Protein AF-A0A952DWW6-F1 (afdb_monomer_lite)

Foldseek 3Di:
DPPVVVVVVVVVVVVVVVVVLPPPLVPDPPLVVSLVSQLVSPLCVLVDPQQFADADADDPLVVQVVPPPDDDDDDDPDAPLCRSVVVLVVSLCVRLVLRLVSLLLLLLLVLLVVVLPDDDDPVVCPVSVVVSVVVNVVSVVVNVVSVTGNSPDDPVVSLSNSLSVNSSSLSSSLSVLVSSLVQLVDLCSLRVPDPVNVPDPPDPPPPDDPVNSVVSSVVSNVVSVVVNVVSVVVSVVSSVVSVVSSVCVSVVVVVVVVVVVVVVVVVVVCVVVVVVVVVVVVVVVVVVD

Secondary structure (DSSP, 8-state):
--HHHHHHHHHHHHHHHHHHHHTTTTT--SHHHHHHHHHHHHTGGG--TT-SSPPPPP--HHHHHTT-SS---SSS-S-GGGHHHHHHHHHHHHHHHHHHHHHHHHHHHHHHHHHHTS---TTTHHHHHHHHHHHHHHHHHHHHHTT---TTS-HHHHHHHHHHHHHHHHHHHHHHHHHHHHHTTSHHHHHT--HHHHS-TTS------HHHHHHHHHHHHHHHHHHHHHHHHHHHHHHHHHHHHHHHHHHHHHHHHHHHHHHHHHHHHHHHHHHHHHHHHHHHHHTT-

Radius of gyration: 30.27 Å; chains: 1; bounding box: 72×37×106 Å

Sequence (289 aa):
MRKNKLVIIFIISQIFFLKSFAKDCETIEDEFEKYKCRVEKTCEVYNDNKKVFNTESYKPIESYKENETNKITSFLSSGNGVFGIKKTVDIYKSNMNNIYKCSILGAQKNSLLKLKKLPTNKNVKTSFSQKLEENLQKINKKLSENKCLNIDKETIYNKLSILNQTTYLTCDYSFYMEYLKNYYKNPANALGIDEKDLNNTTKETKEYSMLEASRIITSIKSDIDTEVSNAYKIFPIAYHAYSEYENNFPIHFLMMLLREDFYVFREKLHKVLNPINQVVYKISNAMKK

Structure (mmCIF, N/CA/C/O backbone):
data_AF-A0A952DWW6-F1
#
_entry.id   AF-A0A952DWW6-F1
#
loop_
_atom_site.group_PDB
_atom_site.id
_atom_site.type_symbol
_atom_site.label_atom_id
_atom_site.label_alt_id
_atom_site.label_comp_id
_atom_site.label_asym_id
_atom_site.label_entity_id
_atom_site.label_seq_id
_atom_site.pdbx_PDB_ins_code
_atom_site.Cartn_x
_atom_site.Cartn_y
_atom_site.Cartn_z
_atom_site.occupancy
_atom_site.B_iso_or_equiv
_atom_site.auth_seq_id
_atom_site.auth_comp_id
_atom_site.auth_asym_id
_atom_site.auth_atom_id
_atom_site.pdbx_PDB_model_num
ATOM 1 N N . MET A 1 1 ? -32.182 -21.684 -31.141 1.00 53.12 1 MET A N 1
ATOM 2 C CA . MET A 1 1 ? -31.164 -20.919 -31.910 1.00 53.12 1 MET A CA 1
ATOM 3 C C . MET A 1 1 ? -30.965 -19.442 -31.507 1.00 53.12 1 MET A C 1
ATOM 5 O O . MET A 1 1 ? -30.109 -18.800 -32.100 1.00 53.12 1 MET A O 1
ATOM 9 N N . ARG A 1 2 ? -31.662 -18.869 -30.503 1.00 52.16 2 ARG A N 1
ATOM 10 C CA . ARG A 1 2 ? -31.480 -17.444 -30.114 1.00 52.16 2 ARG A CA 1
ATOM 11 C C . ARG A 1 2 ? -30.371 -17.164 -29.079 1.00 52.16 2 ARG A C 1
ATOM 13 O O . ARG A 1 2 ? -29.833 -16.065 -29.084 1.00 52.16 2 ARG A O 1
ATOM 20 N N . LYS A 1 3 ? -29.974 -18.140 -28.247 1.00 51.72 3 LYS A N 1
ATOM 21 C CA . LYS A 1 3 ? -28.937 -17.944 -27.206 1.00 51.72 3 LYS A CA 1
ATOM 22 C C . LYS A 1 3 ? -27.508 -17.806 -27.765 1.00 51.72 3 LYS A C 1
ATOM 24 O O . LYS A 1 3 ? -26.764 -16.961 -27.285 1.00 51.72 3 LYS A O 1
ATOM 29 N N . ASN A 1 4 ? -27.156 -18.522 -28.839 1.00 53.78 4 ASN A N 1
ATOM 30 C CA . ASN A 1 4 ? -25.801 -18.446 -29.416 1.00 53.78 4 ASN A CA 1
ATOM 31 C C . ASN A 1 4 ? -25.498 -17.112 -30.120 1.00 53.78 4 ASN A C 1
ATOM 33 O O . ASN A 1 4 ? -24.350 -16.688 -30.136 1.00 53.78 4 ASN A O 1
ATOM 37 N N . LYS A 1 5 ? -26.508 -16.408 -30.656 1.00 55.94 5 LYS A N 1
ATOM 38 C CA . LYS A 1 5 ? -26.294 -15.103 -31.311 1.00 55.94 5 LYS A CA 1
ATOM 39 C C . LYS A 1 5 ? -25.967 -13.985 -30.313 1.00 55.94 5 LYS A C 1
ATOM 41 O O . LYS A 1 5 ? -25.154 -13.126 -30.624 1.00 55.94 5 LYS A O 1
ATOM 46 N N . LEU A 1 6 ? -26.542 -14.026 -29.109 1.00 57.12 6 LEU A N 1
ATOM 47 C CA . LEU A 1 6 ? -26.274 -13.045 -28.047 1.00 57.12 6 LEU A CA 1
ATOM 48 C C . LEU A 1 6 ? -24.861 -13.182 -27.469 1.00 57.12 6 LEU A C 1
ATOM 50 O O . LEU A 1 6 ? -24.198 -12.175 -27.248 1.00 57.12 6 LEU A O 1
ATOM 54 N N . VAL A 1 7 ? -24.372 -14.413 -27.300 1.00 65.06 7 VAL A N 1
ATOM 55 C CA . VAL A 1 7 ? -22.998 -14.673 -26.835 1.00 65.06 7 VAL A CA 1
ATOM 56 C C . VAL A 1 7 ? -21.972 -14.187 -27.861 1.00 65.06 7 VAL A C 1
ATOM 58 O O . VAL A 1 7 ? -21.002 -13.533 -27.495 1.00 65.06 7 VAL A O 1
ATOM 61 N N . ILE A 1 8 ? -22.217 -14.423 -29.153 1.00 69.06 8 ILE A N 1
ATOM 62 C CA . ILE A 1 8 ? -21.328 -13.963 -30.228 1.00 69.06 8 ILE A CA 1
ATOM 63 C C . ILE A 1 8 ? -21.302 -12.429 -30.308 1.00 69.06 8 ILE A C 1
ATOM 65 O O . ILE A 1 8 ? -20.227 -11.854 -30.428 1.00 69.06 8 ILE A O 1
ATOM 69 N N . ILE A 1 9 ? -22.446 -11.751 -30.166 1.00 69.38 9 ILE A N 1
ATOM 70 C CA . ILE A 1 9 ? -22.499 -10.278 -30.136 1.00 69.38 9 ILE A CA 1
ATOM 71 C C . ILE A 1 9 ? -21.768 -9.722 -28.907 1.00 69.38 9 ILE A C 1
ATOM 73 O O . ILE A 1 9 ? -21.040 -8.742 -29.030 1.00 69.38 9 ILE A O 1
ATOM 77 N N . PHE A 1 10 ? -21.896 -10.362 -27.742 1.00 65.81 10 PHE A N 1
ATOM 78 C CA . PHE A 1 10 ? -21.197 -9.937 -26.528 1.00 65.81 10 PHE A CA 1
ATOM 79 C C . PHE A 1 10 ? -19.675 -10.113 -26.648 1.00 65.81 10 PHE A C 1
ATOM 81 O O . PHE A 1 10 ? -18.922 -9.216 -26.281 1.00 65.81 10 PHE A O 1
ATOM 88 N N . ILE A 1 11 ? -19.215 -11.220 -27.242 1.00 67.12 11 ILE A N 1
ATOM 89 C CA . ILE A 1 11 ? -17.790 -11.477 -27.505 1.00 67.12 11 ILE A CA 1
ATOM 90 C C . ILE A 1 11 ? -17.243 -10.506 -28.562 1.00 67.12 11 ILE A C 1
ATOM 92 O O . ILE A 1 11 ? -16.175 -9.933 -28.367 1.00 67.12 11 ILE A O 1
ATOM 96 N N . ILE A 1 12 ? -17.979 -10.255 -29.650 1.00 62.44 12 ILE A N 1
ATOM 97 C CA . ILE A 1 12 ? -17.575 -9.285 -30.680 1.00 62.44 12 ILE A CA 1
ATOM 98 C C . ILE A 1 12 ? -17.526 -7.869 -30.096 1.00 62.44 12 ILE A C 1
ATOM 100 O O . ILE A 1 12 ? -16.572 -7.148 -30.366 1.00 62.44 12 ILE A O 1
ATOM 104 N N . SER A 1 13 ? -18.490 -7.495 -29.247 1.00 52.06 13 SER A N 1
ATOM 105 C CA . SER A 1 13 ? -18.490 -6.220 -28.522 1.00 52.06 13 SER A CA 1
ATOM 106 C C . SER A 1 13 ? -17.264 -6.100 -27.616 1.00 52.06 13 SER A C 1
ATOM 108 O O . SER A 1 13 ? -16.566 -5.094 -27.673 1.00 52.06 13 SER A O 1
ATOM 110 N N . GLN A 1 14 ? -16.942 -7.129 -26.827 1.00 54.12 14 GLN A N 1
ATOM 111 C CA . GLN A 1 14 ? -15.751 -7.133 -25.966 1.00 54.12 14 GLN A CA 1
ATOM 112 C C . GLN A 1 14 ? -14.455 -6.985 -26.782 1.00 54.12 14 GLN A C 1
ATOM 114 O O . GLN A 1 14 ? -13.589 -6.192 -26.422 1.00 54.12 14 GLN A O 1
ATOM 119 N N . ILE A 1 15 ? -14.346 -7.671 -27.925 1.00 54.03 15 ILE A N 1
ATOM 120 C CA . ILE A 1 15 ? -13.181 -7.583 -28.822 1.00 54.03 15 ILE A CA 1
ATOM 121 C C . ILE A 1 15 ? -13.084 -6.201 -29.495 1.00 54.03 15 ILE A C 1
ATOM 123 O O . ILE A 1 15 ? -11.978 -5.683 -29.664 1.00 54.03 15 ILE A O 1
ATOM 127 N N . PHE A 1 16 ? -14.211 -5.585 -29.869 1.00 47.25 16 PHE A N 1
ATOM 128 C CA . PHE A 1 16 ? -14.230 -4.248 -30.475 1.00 47.25 16 PHE A CA 1
ATOM 129 C C . PHE A 1 16 ? -13.853 -3.153 -29.474 1.00 47.25 16 PHE A C 1
ATOM 131 O O . PHE A 1 16 ? -13.050 -2.282 -29.806 1.00 47.25 16 PHE A O 1
ATOM 138 N N . PHE A 1 17 ? -14.363 -3.230 -28.241 1.00 49.38 17 PHE A N 1
ATOM 139 C CA . PHE A 1 17 ? -13.973 -2.302 -27.183 1.00 49.38 17 PHE A CA 1
ATOM 140 C C . PHE A 1 17 ? -12.481 -2.445 -26.853 1.00 49.38 17 PHE A C 1
ATOM 142 O O . PHE A 1 17 ? -11.772 -1.444 -26.870 1.00 49.38 17 PHE A O 1
ATOM 149 N N . LEU A 1 18 ? -11.958 -3.668 -26.694 1.00 47.25 18 LEU A N 1
ATOM 150 C CA . LEU A 1 18 ? -10.529 -3.900 -26.430 1.00 47.25 18 LEU A CA 1
ATOM 151 C C . LEU A 1 18 ? -9.605 -3.369 -27.545 1.00 47.25 18 LEU A C 1
ATOM 153 O O . LEU A 1 18 ? -8.544 -2.821 -27.251 1.00 47.25 18 LEU A O 1
ATOM 157 N N . LYS A 1 19 ? -9.998 -3.478 -28.824 1.00 42.78 19 LYS A N 1
ATOM 158 C CA . LYS A 1 19 ? -9.200 -2.952 -29.950 1.00 42.78 19 LYS A CA 1
ATOM 159 C C . LYS A 1 19 ? -9.232 -1.427 -30.078 1.00 42.78 19 LYS A C 1
ATOM 161 O O . LYS A 1 19 ? -8.265 -0.863 -30.584 1.00 42.78 19 LYS A O 1
ATOM 166 N N . SER A 1 20 ? -10.304 -0.763 -29.643 1.00 49.47 20 SER A N 1
ATOM 167 C CA . SER A 1 20 ? -10.421 0.699 -29.747 1.00 49.47 20 SER A CA 1
ATOM 168 C C . SER A 1 20 ? -9.592 1.444 -28.697 1.00 49.47 20 SER A C 1
ATOM 170 O O . SER A 1 20 ? -9.158 2.559 -28.968 1.00 49.47 20 SER A O 1
ATOM 172 N N . PHE A 1 21 ? -9.327 0.844 -27.532 1.00 51.03 21 PHE A N 1
ATOM 173 C CA . PHE A 1 21 ? -8.474 1.463 -26.506 1.00 51.03 21 PHE A CA 1
ATOM 174 C C . PHE A 1 21 ? -6.978 1.392 -26.848 1.00 51.03 21 PHE A C 1
ATOM 176 O O . PHE A 1 21 ? -6.226 2.297 -26.498 1.00 51.03 21 PHE A O 1
ATOM 183 N N . ALA A 1 22 ? -6.543 0.355 -27.573 1.00 47.16 22 ALA A N 1
ATOM 184 C CA . ALA A 1 22 ? -5.125 0.100 -27.835 1.00 47.16 22 ALA A CA 1
ATOM 185 C C . ALA A 1 22 ? -4.525 0.911 -29.001 1.00 47.16 22 ALA A C 1
ATOM 187 O O . ALA A 1 22 ? -3.307 1.009 -29.105 1.00 47.16 22 ALA A O 1
ATOM 188 N N . LYS A 1 23 ? -5.338 1.470 -29.909 1.00 51.47 23 LYS A N 1
ATOM 189 C CA . LYS A 1 23 ? -4.825 1.981 -31.196 1.00 51.47 23 LYS A CA 1
ATOM 190 C C . LYS A 1 23 ? -4.270 3.414 -31.166 1.00 51.47 23 LYS A C 1
ATOM 192 O O . LYS A 1 23 ? -3.591 3.790 -32.111 1.00 51.47 23 LYS A O 1
ATOM 197 N N . ASP A 1 24 ? -4.506 4.175 -30.099 1.00 72.44 24 ASP A N 1
ATOM 198 C CA . ASP A 1 24 ? -4.174 5.612 -30.056 1.00 72.44 24 ASP A CA 1
ATOM 199 C C . ASP A 1 24 ? -2.876 5.965 -29.311 1.00 72.44 24 ASP A C 1
ATOM 201 O O . ASP A 1 24 ? -2.288 7.000 -29.595 1.00 72.44 24 ASP A O 1
ATOM 205 N N . CYS A 1 25 ? -2.421 5.157 -28.347 1.00 86.06 25 CYS A N 1
ATOM 206 C CA . CYS A 1 25 ? -1.188 5.477 -27.606 1.00 86.06 25 CYS A CA 1
ATOM 207 C C . CYS A 1 25 ? 0.069 4.903 -28.277 1.00 86.06 25 CYS A C 1
ATOM 209 O O . CYS A 1 25 ? 1.173 5.375 -28.035 1.00 86.06 25 CYS A O 1
ATOM 211 N N . GLU A 1 26 ? -0.074 3.879 -29.125 1.00 87.00 26 GLU A N 1
ATOM 212 C CA . GLU A 1 26 ? 1.070 3.181 -29.729 1.00 87.00 26 GLU A CA 1
ATOM 213 C C . GLU A 1 26 ? 1.778 3.981 -30.827 1.00 87.00 26 GLU A C 1
ATOM 215 O O . GLU A 1 26 ? 2.912 3.654 -31.164 1.00 87.00 26 GLU A O 1
ATOM 220 N N . THR A 1 27 ? 1.138 5.026 -31.358 1.00 86.38 27 THR A N 1
ATOM 221 C CA . THR A 1 27 ? 1.718 5.942 -32.351 1.00 86.38 27 THR A CA 1
ATOM 222 C C . THR A 1 27 ? 2.585 7.039 -31.731 1.00 86.38 27 THR A C 1
ATOM 224 O O . THR A 1 27 ? 3.177 7.818 -32.470 1.00 86.38 27 THR A O 1
ATOM 227 N N . ILE A 1 28 ? 2.636 7.140 -30.399 1.00 89.81 28 ILE A N 1
ATOM 228 C CA . ILE A 1 28 ? 3.462 8.122 -29.690 1.00 89.81 28 ILE A CA 1
ATOM 229 C C . ILE A 1 28 ? 4.910 7.617 -29.660 1.00 89.81 28 ILE A C 1
ATOM 231 O O . ILE A 1 28 ? 5.165 6.513 -29.179 1.00 89.81 28 ILE A O 1
ATOM 235 N N . GLU A 1 29 ? 5.840 8.427 -30.175 1.00 86.94 29 GLU A N 1
ATOM 236 C CA . GLU A 1 29 ? 7.273 8.095 -30.227 1.00 86.94 29 GLU A CA 1
ATOM 237 C C . GLU A 1 29 ? 7.972 8.260 -28.872 1.00 86.94 29 GLU A C 1
ATOM 239 O O . GLU A 1 29 ? 8.825 7.447 -28.519 1.00 86.94 29 GLU A O 1
ATOM 244 N N . ASP A 1 30 ? 7.606 9.286 -28.096 1.00 91.06 30 ASP A N 1
ATOM 245 C CA . ASP A 1 30 ? 8.160 9.486 -26.758 1.00 91.06 30 ASP A CA 1
ATOM 246 C C . ASP A 1 30 ? 7.590 8.447 -25.780 1.00 91.06 30 ASP A C 1
ATOM 248 O O . ASP A 1 30 ? 6.391 8.413 -25.493 1.00 91.06 30 ASP A O 1
ATOM 252 N N . GLU A 1 31 ? 8.459 7.579 -25.260 1.00 89.50 31 GLU A N 1
ATOM 253 C CA . GLU A 1 31 ? 8.060 6.461 -24.398 1.00 89.50 31 GLU A CA 1
ATOM 254 C C . GLU A 1 31 ? 7.429 6.924 -23.070 1.00 89.50 31 GLU A C 1
ATOM 256 O O . GLU A 1 31 ? 6.595 6.211 -22.505 1.00 89.50 31 GLU A O 1
ATOM 261 N N . PHE A 1 32 ? 7.775 8.116 -22.569 1.00 92.38 32 PHE A N 1
ATOM 262 C CA . PHE A 1 32 ? 7.180 8.646 -21.343 1.00 92.38 32 PHE A CA 1
ATOM 263 C C . PHE A 1 32 ? 5.781 9.226 -21.601 1.00 92.38 32 PHE A C 1
ATOM 265 O O . PHE A 1 32 ? 4.842 8.929 -20.861 1.00 92.38 32 PHE A O 1
ATOM 272 N N . GLU A 1 33 ? 5.582 9.980 -22.680 1.00 93.69 33 GLU A N 1
ATOM 273 C CA . GLU A 1 33 ? 4.254 10.435 -23.108 1.00 93.69 33 GLU A CA 1
ATOM 274 C C . GLU A 1 33 ? 3.348 9.255 -23.488 1.00 93.69 33 GLU A C 1
ATOM 276 O O . GLU A 1 33 ? 2.155 9.244 -23.172 1.00 93.69 33 GLU A O 1
ATOM 281 N N . LYS A 1 34 ? 3.918 8.194 -24.064 1.00 93.50 34 LYS A N 1
ATOM 282 C CA . LYS A 1 34 ? 3.217 6.932 -24.307 1.00 93.50 34 LYS A CA 1
ATOM 283 C C . LYS A 1 34 ? 2.731 6.283 -23.010 1.00 93.50 34 LYS A C 1
ATOM 285 O O . LYS A 1 34 ? 1.579 5.846 -22.944 1.00 93.50 34 LYS A O 1
ATOM 290 N N . TYR A 1 35 ? 3.567 6.252 -21.970 1.00 94.44 35 TYR A N 1
ATOM 291 C CA . TYR A 1 35 ? 3.163 5.820 -20.629 1.00 94.44 35 TYR A CA 1
ATOM 292 C C . TYR A 1 35 ? 1.990 6.659 -20.101 1.00 94.44 35 TYR A C 1
ATOM 294 O O . TYR A 1 35 ? 0.968 6.086 -19.716 1.00 94.44 35 TYR A O 1
ATOM 302 N N . LYS A 1 36 ? 2.083 7.994 -20.148 1.00 94.62 36 LYS A N 1
ATOM 303 C CA . LYS A 1 36 ? 1.007 8.881 -19.674 1.00 94.62 36 LYS A CA 1
ATOM 304 C C . LYS A 1 36 ? -0.309 8.623 -20.400 1.00 94.62 36 LYS A C 1
ATOM 306 O O . LYS A 1 36 ? -1.335 8.471 -19.743 1.00 94.62 36 LYS A O 1
ATOM 311 N N . CYS A 1 37 ? -0.270 8.495 -21.728 1.00 94.06 37 CYS A N 1
ATOM 312 C CA . CYS A 1 37 ? -1.447 8.172 -22.536 1.00 94.06 37 CYS A CA 1
ATOM 313 C C . CYS A 1 37 ? -2.093 6.851 -22.093 1.00 94.06 37 CYS A C 1
ATOM 315 O O . CYS A 1 37 ? -3.314 6.762 -21.946 1.00 94.06 37 CYS A O 1
ATOM 317 N N . ARG A 1 38 ? -1.286 5.813 -21.834 1.00 93.38 38 ARG A N 1
ATOM 318 C CA . ARG A 1 38 ? -1.791 4.514 -21.364 1.00 93.38 38 ARG A CA 1
ATOM 319 C C . ARG A 1 38 ? -2.444 4.616 -19.986 1.00 93.38 38 ARG A C 1
ATOM 321 O O . ARG A 1 38 ? -3.508 4.024 -19.795 1.00 93.38 38 ARG A O 1
ATOM 328 N N . VAL A 1 39 ? -1.857 5.379 -19.062 1.00 93.56 39 VAL A N 1
ATOM 329 C CA . VAL A 1 39 ? -2.437 5.631 -17.732 1.00 93.56 39 VAL A CA 1
ATOM 330 C C . VAL A 1 39 ? -3.762 6.377 -17.846 1.00 93.56 39 VAL A C 1
ATOM 332 O O . VAL A 1 39 ? -4.760 5.924 -17.287 1.00 93.56 39 VAL A O 1
ATOM 335 N N . GLU A 1 40 ? -3.809 7.454 -18.627 1.00 92.25 40 GLU A N 1
ATOM 336 C CA . GLU A 1 40 ? -5.021 8.251 -18.836 1.00 92.25 40 GLU A CA 1
ATOM 337 C C . GLU A 1 40 ? -6.157 7.414 -19.441 1.00 92.25 40 GLU A C 1
ATOM 339 O O . GLU A 1 40 ? -7.299 7.485 -18.995 1.00 92.25 40 GLU A O 1
ATOM 344 N N . LYS A 1 41 ? -5.862 6.555 -20.422 1.00 90.56 41 LYS A N 1
ATOM 345 C CA . LYS A 1 41 ? -6.903 5.746 -21.074 1.00 90.56 41 LYS A CA 1
ATOM 346 C C . LYS A 1 41 ? -7.324 4.511 -20.286 1.00 90.56 41 LYS A C 1
ATOM 348 O O . LYS A 1 41 ? -8.456 4.059 -20.447 1.00 90.56 41 LYS A O 1
ATOM 353 N N . THR A 1 42 ? -6.432 3.946 -19.473 1.00 90.81 42 THR A N 1
ATOM 354 C CA . THR A 1 42 ? -6.654 2.631 -18.846 1.00 90.81 42 THR A CA 1
ATOM 355 C C . THR A 1 42 ? -6.888 2.724 -17.346 1.00 90.81 42 THR A C 1
ATOM 357 O O . THR A 1 42 ? -7.755 2.033 -16.816 1.00 90.81 42 THR A O 1
ATOM 360 N N . CYS A 1 43 ? -6.115 3.552 -16.647 1.00 93.06 43 CYS A N 1
ATOM 361 C CA . CYS A 1 43 ? -6.138 3.623 -15.191 1.00 93.06 43 CYS A CA 1
ATOM 362 C C . CYS A 1 43 ? -7.134 4.666 -14.676 1.00 93.06 43 CYS A C 1
ATOM 364 O O . CYS A 1 43 ? -7.659 4.502 -13.578 1.00 93.06 43 CYS A O 1
ATOM 366 N N . GLU A 1 44 ? -7.436 5.706 -15.459 1.00 89.31 44 GLU A N 1
ATOM 367 C CA . GLU A 1 44 ? -8.261 6.843 -15.023 1.00 89.31 44 GLU A CA 1
ATOM 368 C C . GLU A 1 44 ? -9.690 6.452 -14.619 1.00 89.31 44 GLU A C 1
ATOM 370 O O . GLU A 1 44 ? -10.295 7.105 -13.774 1.00 89.31 44 GLU A O 1
ATOM 375 N N . VAL A 1 45 ? -10.204 5.318 -15.110 1.00 89.00 45 VAL A N 1
ATOM 376 C CA . VAL A 1 45 ? -11.484 4.741 -14.650 1.00 89.00 45 VAL A CA 1
ATOM 377 C C . VAL A 1 45 ? -11.511 4.455 -13.141 1.00 89.00 45 VAL A C 1
ATOM 379 O O . VAL A 1 45 ? -12.585 4.376 -12.546 1.00 89.00 45 VAL A O 1
ATOM 382 N N . TYR A 1 46 ? -10.338 4.314 -12.519 1.00 88.62 46 TYR A N 1
ATOM 383 C CA . TYR A 1 46 ? -10.154 4.112 -11.083 1.00 88.62 46 TYR A CA 1
ATOM 384 C C . TYR A 1 46 ? -9.729 5.390 -10.344 1.00 88.62 46 TYR A C 1
ATOM 386 O O . TYR A 1 46 ? -9.545 5.356 -9.126 1.00 88.62 46 TYR A O 1
ATOM 394 N N . ASN A 1 47 ? -9.557 6.519 -11.039 1.00 83.38 47 ASN A N 1
ATOM 395 C CA . ASN A 1 47 ? -9.188 7.783 -10.414 1.00 83.38 47 ASN A CA 1
ATOM 396 C C . ASN A 1 47 ? -10.404 8.370 -9.682 1.00 83.38 47 ASN A C 1
ATOM 398 O O . ASN A 1 47 ? -11.223 9.101 -10.233 1.00 83.38 47 ASN A O 1
ATOM 402 N N . ASP A 1 48 ? -10.557 7.996 -8.415 1.00 77.19 48 ASP A N 1
ATOM 403 C CA . ASP A 1 48 ? -11.616 8.520 -7.562 1.00 77.19 48 ASP A CA 1
ATOM 404 C C . ASP A 1 48 ? -11.249 9.924 -7.052 1.00 77.19 48 ASP A C 1
ATOM 406 O O . ASP A 1 48 ? -10.198 10.141 -6.444 1.00 77.19 48 ASP A O 1
ATOM 410 N N . ASN A 1 49 ? -12.171 10.877 -7.213 1.00 73.31 49 ASN A N 1
ATOM 411 C CA . ASN A 1 49 ? -12.070 12.226 -6.645 1.00 73.31 49 ASN A CA 1
ATOM 412 C C . ASN A 1 49 ? -11.999 12.227 -5.105 1.00 73.31 49 ASN A C 1
ATOM 414 O O . ASN A 1 49 ? -11.653 13.236 -4.490 1.00 73.31 49 ASN A O 1
ATOM 418 N N . LYS A 1 50 ? -12.341 11.114 -4.448 1.00 80.69 50 LYS A N 1
ATOM 419 C CA . LYS A 1 50 ? -12.386 10.984 -2.985 1.00 80.69 50 LYS A CA 1
ATOM 420 C C . LYS A 1 50 ? -11.113 10.388 -2.373 1.00 80.69 50 LYS A C 1
ATOM 422 O O . LYS A 1 50 ? -11.210 9.697 -1.369 1.00 80.69 50 LYS A O 1
ATOM 427 N N . LYS A 1 51 ? -9.934 10.715 -2.905 1.00 85.81 51 LYS A N 1
ATOM 428 C CA . LYS A 1 51 ? -8.628 10.212 -2.430 1.00 85.81 51 LYS A CA 1
ATOM 429 C C . LYS A 1 51 ? -8.471 10.300 -0.909 1.00 85.81 51 LYS A C 1
ATOM 431 O O . LYS A 1 51 ? -8.825 11.321 -0.307 1.00 85.81 51 LYS A O 1
ATOM 436 N N . VAL A 1 52 ? -7.886 9.258 -0.314 1.00 88.62 52 VAL A N 1
ATOM 437 C CA . VAL A 1 52 ? -7.557 9.202 1.124 1.00 88.62 52 VAL A CA 1
ATOM 438 C C . VAL A 1 52 ? -6.170 9.771 1.437 1.00 88.62 52 VAL A C 1
ATOM 440 O O . VAL A 1 52 ? -5.868 10.092 2.587 1.00 88.62 52 VAL A O 1
ATOM 443 N N . PHE A 1 53 ? -5.327 9.917 0.414 1.00 90.62 53 PHE A N 1
ATOM 444 C CA . PHE A 1 53 ? -3.980 10.477 0.505 1.00 90.62 53 PHE A CA 1
ATOM 445 C C . PHE A 1 53 ? -3.544 11.049 -0.852 1.00 90.62 53 PHE A C 1
ATOM 447 O O . PHE A 1 53 ? -3.953 10.531 -1.890 1.00 90.62 53 PHE A O 1
ATOM 454 N N . ASN A 1 54 ? -2.708 12.090 -0.859 1.00 90.56 54 ASN A N 1
ATOM 455 C CA . ASN A 1 54 ? -2.117 12.623 -2.091 1.00 90.56 54 ASN A CA 1
ATOM 456 C C . ASN A 1 54 ? -0.830 11.876 -2.425 1.00 90.56 54 ASN A C 1
ATOM 458 O O . ASN A 1 54 ? 0.117 11.890 -1.645 1.00 90.56 54 ASN A O 1
ATOM 462 N N . THR A 1 55 ? -0.796 11.241 -3.587 1.00 90.19 55 THR A N 1
ATOM 463 C CA . THR A 1 55 ? 0.305 10.377 -4.012 1.00 90.19 55 THR A CA 1
ATOM 464 C C . THR A 1 55 ? 1.356 11.160 -4.785 1.00 90.19 55 THR A C 1
ATOM 466 O O . THR A 1 55 ? 1.026 12.081 -5.531 1.00 90.19 55 THR A O 1
ATOM 469 N N . GLU A 1 56 ? 2.620 10.778 -4.630 1.00 91.25 56 GLU A N 1
ATOM 470 C CA . GLU A 1 56 ? 3.699 11.263 -5.489 1.00 91.25 56 GLU A CA 1
ATOM 471 C C . GLU A 1 56 ? 3.570 10.635 -6.883 1.00 91.25 56 GLU A C 1
ATOM 473 O O . GLU A 1 56 ? 3.363 9.426 -6.995 1.00 91.25 56 GLU A O 1
ATOM 478 N N . SER A 1 57 ? 3.672 11.455 -7.931 1.00 90.31 57 SER A N 1
ATOM 479 C CA . SER A 1 57 ? 3.626 11.009 -9.328 1.00 90.31 57 SER A CA 1
ATOM 480 C C . SER A 1 57 ? 5.017 10.667 -9.852 1.00 90.31 57 SER A C 1
ATOM 482 O O . SER A 1 57 ? 6.011 11.290 -9.465 1.00 90.31 57 SER A O 1
ATOM 484 N N . TYR A 1 58 ? 5.080 9.726 -10.791 1.00 91.12 58 TYR A N 1
ATOM 485 C CA . TYR A 1 58 ? 6.316 9.422 -11.500 1.00 91.12 58 TYR A CA 1
ATOM 486 C C . TYR A 1 58 ? 6.709 10.545 -12.468 1.00 91.12 58 TYR A C 1
ATOM 488 O O . TYR A 1 58 ? 5.863 11.265 -13.005 1.00 91.12 58 TYR A O 1
ATOM 496 N N . LYS A 1 59 ? 8.013 10.690 -12.688 1.00 88.19 59 LYS A N 1
ATOM 497 C CA . LYS A 1 59 ? 8.631 11.682 -13.576 1.00 88.19 59 LYS A CA 1
ATOM 498 C C . LYS A 1 59 ? 9.472 10.969 -14.645 1.00 88.19 59 LYS A C 1
ATOM 500 O O . LYS A 1 59 ? 9.774 9.796 -14.448 1.00 88.19 59 LYS A O 1
ATOM 505 N N . PRO A 1 60 ? 9.881 11.643 -15.737 1.00 86.12 60 PRO A N 1
ATOM 506 C CA . PRO A 1 60 ? 10.826 11.060 -16.690 1.00 86.12 60 PRO A CA 1
ATOM 507 C C . PRO A 1 60 ? 12.099 10.597 -15.981 1.00 86.12 60 PRO A C 1
ATOM 509 O O . PRO A 1 60 ? 12.549 11.256 -15.031 1.00 86.12 60 PRO A O 1
ATOM 512 N N . ILE A 1 61 ? 12.698 9.495 -16.434 1.00 81.62 61 ILE A N 1
ATOM 513 C CA . ILE A 1 61 ? 13.853 8.909 -15.746 1.00 81.62 61 ILE A CA 1
ATOM 514 C C . ILE A 1 61 ? 15.052 9.863 -15.675 1.00 81.62 61 ILE A C 1
ATOM 516 O O . ILE A 1 61 ? 15.780 9.884 -14.679 1.00 81.62 61 ILE A O 1
ATOM 520 N N . GLU A 1 62 ? 15.213 10.710 -16.687 1.00 78.06 62 GLU A N 1
ATOM 521 C CA . GLU A 1 62 ? 16.250 11.734 -16.791 1.00 78.06 62 GLU A CA 1
ATOM 522 C C . GLU A 1 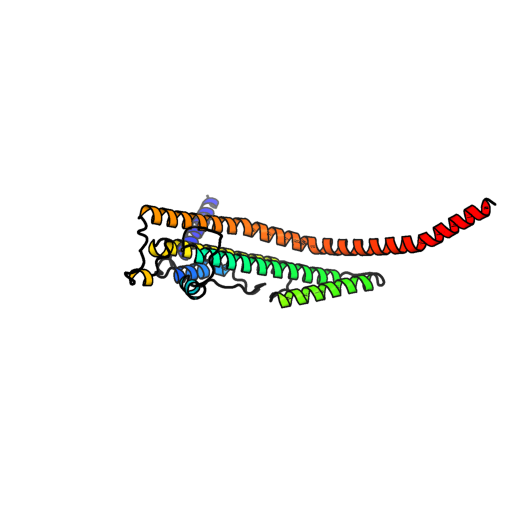62 ? 16.204 12.701 -15.601 1.00 78.06 62 GLU A C 1
ATOM 524 O O . GLU A 1 62 ? 17.243 13.051 -15.047 1.00 78.06 62 GLU A O 1
ATOM 529 N N . SER A 1 63 ? 15.004 13.046 -15.122 1.00 77.94 63 SER A N 1
ATOM 530 C CA . SER A 1 63 ? 14.822 13.970 -13.993 1.00 77.94 63 SER A CA 1
ATOM 531 C C . SER A 1 63 ? 15.316 13.416 -12.651 1.00 77.94 63 SER A C 1
ATOM 533 O O . SER A 1 63 ? 15.581 14.173 -11.711 1.00 77.94 63 SER A O 1
ATOM 535 N N . TYR A 1 64 ? 15.453 12.091 -12.538 1.00 72.38 64 TYR A N 1
ATOM 536 C CA . TYR A 1 64 ? 16.008 11.458 -11.346 1.00 72.38 64 TYR A CA 1
ATOM 537 C C . TYR A 1 64 ? 17.544 11.441 -11.375 1.00 72.38 64 TYR A C 1
ATOM 539 O O . TYR A 1 64 ? 18.157 11.498 -10.310 1.00 72.38 64 TYR A O 1
ATOM 547 N N . LYS A 1 65 ? 18.174 11.429 -12.560 1.00 63.38 65 LYS A N 1
ATOM 548 C CA . LYS A 1 65 ? 19.642 11.425 -12.704 1.00 63.38 65 LYS A CA 1
ATOM 549 C C . LYS A 1 65 ? 20.294 12.724 -12.210 1.00 63.38 65 LYS A C 1
ATOM 551 O O . LYS A 1 65 ? 21.388 12.683 -11.657 1.00 63.38 65 LYS A O 1
ATOM 556 N N . GLU A 1 66 ? 19.623 13.866 -12.354 1.00 52.69 66 GLU A N 1
ATOM 557 C CA . GLU A 1 66 ? 20.180 15.183 -11.997 1.00 52.69 66 GLU A CA 1
ATOM 558 C C . GLU A 1 66 ? 20.303 15.435 -10.480 1.00 52.69 66 GLU A C 1
ATOM 560 O O . GLU A 1 66 ? 21.061 16.309 -10.067 1.00 52.69 66 GLU A O 1
ATOM 565 N N . ASN A 1 67 ? 19.604 14.664 -9.634 1.00 47.53 67 ASN A N 1
ATOM 566 C CA . ASN A 1 67 ? 19.461 14.973 -8.203 1.00 47.53 67 ASN A CA 1
ATOM 567 C C . ASN A 1 67 ? 20.283 14.091 -7.243 1.00 47.53 67 ASN A C 1
ATOM 569 O O . ASN A 1 67 ? 20.387 14.426 -6.064 1.00 47.53 67 ASN A O 1
ATOM 573 N N . GLU A 1 68 ? 20.882 12.985 -7.696 1.00 49.50 68 GLU A N 1
ATOM 574 C CA . GLU A 1 68 ? 21.569 12.032 -6.806 1.00 49.50 68 GLU A CA 1
ATOM 575 C C . GLU A 1 68 ? 22.951 11.620 -7.340 1.00 49.50 68 GLU A C 1
ATOM 577 O O . GLU A 1 68 ? 23.214 10.463 -7.650 1.00 49.50 68 GLU A O 1
ATOM 582 N N . THR A 1 69 ? 23.892 12.568 -7.384 1.00 40.22 69 THR A N 1
ATOM 583 C CA . THR A 1 69 ? 25.313 12.288 -7.683 1.00 40.22 69 THR A CA 1
ATOM 584 C C . THR A 1 69 ? 26.058 11.581 -6.541 1.00 40.22 69 THR A C 1
ATOM 586 O O . THR A 1 69 ? 27.203 11.191 -6.724 1.00 40.22 69 THR A O 1
ATOM 589 N N . ASN A 1 70 ? 25.454 11.392 -5.360 1.00 37.12 70 ASN A N 1
ATOM 590 C CA . ASN A 1 70 ? 26.159 10.900 -4.171 1.00 37.12 70 ASN A CA 1
ATOM 591 C C . ASN A 1 70 ? 25.254 10.076 -3.236 1.00 37.12 70 ASN A C 1
ATOM 593 O O . ASN A 1 70 ? 24.769 10.614 -2.242 1.00 37.12 70 ASN A O 1
ATOM 597 N N . LYS A 1 71 ? 25.041 8.781 -3.522 1.00 35.38 71 LYS A N 1
ATOM 598 C CA . LYS A 1 71 ? 24.829 7.701 -2.522 1.00 35.38 71 LYS A CA 1
ATOM 599 C C . LYS A 1 71 ? 24.511 6.375 -3.215 1.00 35.38 71 LYS A C 1
ATOM 601 O O . LYS A 1 71 ? 23.356 6.024 -3.430 1.00 35.38 71 LYS A O 1
ATOM 606 N N . ILE A 1 72 ? 25.548 5.593 -3.503 1.00 34.69 72 ILE A N 1
ATOM 607 C CA . ILE A 1 72 ? 25.392 4.185 -3.877 1.00 34.69 72 ILE A CA 1
ATOM 608 C C . ILE A 1 72 ? 26.139 3.341 -2.853 1.00 34.69 72 ILE A C 1
ATOM 610 O O . ILE A 1 72 ? 27.348 3.160 -2.942 1.00 34.69 72 ILE A O 1
ATOM 614 N N . THR A 1 73 ? 25.396 2.786 -1.900 1.00 30.12 73 THR A N 1
ATOM 615 C CA . THR A 1 73 ? 25.765 1.529 -1.251 1.00 30.12 73 THR A CA 1
ATOM 616 C C . THR A 1 73 ? 24.528 0.639 -1.113 1.00 30.12 73 THR A C 1
ATOM 618 O O . THR A 1 73 ? 23.543 0.976 -0.463 1.00 30.12 73 THR A O 1
ATOM 621 N N . SER A 1 74 ? 24.622 -0.501 -1.802 1.00 35.31 74 SER A N 1
ATOM 622 C CA . SER A 1 74 ? 23.962 -1.792 -1.562 1.00 35.31 74 SER A CA 1
ATOM 623 C C . SER A 1 74 ? 22.433 -1.850 -1.440 1.00 35.31 74 SER A C 1
ATOM 625 O O . SER A 1 74 ? 21.867 -1.723 -0.358 1.00 35.31 74 SER A O 1
ATOM 627 N N . PHE A 1 75 ? 21.778 -2.192 -2.551 1.00 35.72 75 PHE A N 1
ATOM 628 C CA . PHE A 1 75 ? 21.153 -3.508 -2.787 1.00 35.72 75 PHE A CA 1
ATOM 629 C C . PHE A 1 75 ? 20.864 -3.558 -4.301 1.00 35.72 75 PHE A C 1
ATOM 631 O O . PHE A 1 75 ? 20.258 -2.612 -4.794 1.00 35.72 75 PHE A O 1
ATOM 638 N N . LEU A 1 76 ? 21.331 -4.594 -5.015 1.00 39.06 76 LEU A N 1
ATOM 639 C CA . LEU A 1 76 ? 21.549 -4.688 -6.485 1.00 39.06 76 LEU A CA 1
ATOM 640 C C . LEU A 1 76 ? 22.971 -4.281 -6.917 1.00 39.06 76 LEU A C 1
ATOM 642 O O . LEU A 1 76 ? 23.213 -3.313 -7.632 1.00 39.06 76 LEU A O 1
ATOM 646 N N . SER A 1 77 ? 23.955 -5.037 -6.437 1.00 35.44 77 SER A N 1
ATOM 647 C CA . SER A 1 77 ? 25.347 -4.947 -6.872 1.00 35.44 77 SER A CA 1
ATOM 648 C C . SER A 1 77 ? 25.518 -5.560 -8.264 1.00 35.44 77 SER A C 1
ATOM 650 O O . SER A 1 77 ? 25.708 -6.769 -8.366 1.00 35.44 77 SER A O 1
ATOM 652 N N . SER A 1 78 ? 25.429 -4.730 -9.309 1.00 32.38 78 SER A N 1
ATOM 653 C CA . SER A 1 78 ? 26.250 -4.736 -10.543 1.00 32.38 78 SER A CA 1
ATOM 654 C C . SER A 1 78 ? 25.495 -4.092 -11.715 1.00 32.38 78 SER A C 1
ATOM 656 O O . SER A 1 78 ? 24.902 -4.761 -12.550 1.00 32.38 78 SER A O 1
ATOM 658 N N . GLY A 1 79 ? 25.529 -2.762 -11.786 1.00 37.84 79 GLY A N 1
ATOM 659 C CA . GLY A 1 79 ? 25.070 -2.021 -12.962 1.00 37.84 79 GLY A CA 1
ATOM 660 C C . GLY A 1 79 ? 24.481 -0.669 -12.591 1.00 37.84 79 GLY A C 1
ATOM 661 O O . GLY A 1 79 ? 23.478 -0.591 -11.888 1.00 37.84 79 GLY A O 1
ATOM 662 N N . ASN A 1 80 ? 25.081 0.408 -13.097 1.00 42.03 80 ASN A N 1
ATOM 663 C CA . ASN A 1 80 ? 24.585 1.777 -12.920 1.00 42.03 80 ASN A CA 1
ATOM 664 C C . ASN A 1 80 ? 23.181 1.998 -13.540 1.00 42.03 80 ASN A C 1
ATOM 666 O O . ASN A 1 80 ? 22.545 3.012 -13.268 1.00 42.03 80 ASN A O 1
ATOM 670 N N . GLY A 1 81 ? 22.649 1.035 -14.305 1.00 45.25 81 GLY A N 1
ATOM 671 C CA . GLY A 1 81 ? 21.317 1.062 -14.921 1.00 45.25 81 GLY A CA 1
ATOM 672 C C . GLY A 1 81 ? 20.122 0.765 -14.001 1.00 45.25 81 GLY A C 1
ATOM 673 O O . GLY A 1 81 ? 19.017 0.626 -14.498 1.00 45.25 81 GLY A O 1
ATOM 674 N N . VAL A 1 82 ? 20.286 0.655 -12.677 1.00 59.09 82 VAL A N 1
ATOM 675 C CA . VAL A 1 82 ? 19.218 0.192 -11.750 1.00 59.09 82 VAL A CA 1
ATOM 676 C 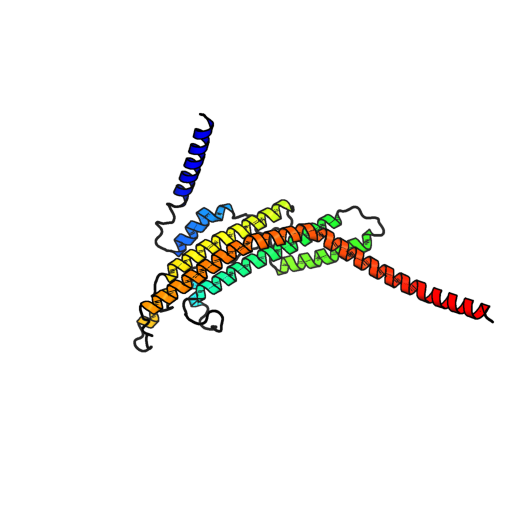C . VAL A 1 82 ? 18.539 1.330 -10.963 1.00 59.09 82 VAL A C 1
ATOM 678 O O . VAL A 1 82 ? 17.525 1.136 -10.287 1.00 59.09 82 VAL A O 1
ATOM 681 N N . PHE A 1 83 ? 19.063 2.552 -11.062 1.00 63.22 83 PHE A N 1
ATOM 682 C CA . PHE A 1 83 ? 18.627 3.681 -10.237 1.00 63.22 83 PHE A CA 1
ATOM 683 C C . PHE A 1 83 ? 17.136 4.033 -10.400 1.00 63.22 83 PHE A C 1
ATOM 685 O O . PHE A 1 83 ? 16.414 4.165 -9.407 1.00 63.22 83 PHE A O 1
ATOM 692 N N . GLY A 1 84 ? 16.651 4.105 -11.645 1.00 70.38 84 GLY A N 1
ATOM 693 C CA . GLY A 1 84 ? 15.252 4.426 -11.939 1.00 70.38 84 GLY A CA 1
ATOM 694 C C . GLY A 1 84 ? 14.273 3.394 -11.376 1.00 70.38 84 GLY A C 1
ATOM 695 O O . GLY A 1 84 ? 13.220 3.761 -10.857 1.00 70.38 84 GLY A O 1
ATOM 696 N N . ILE A 1 85 ? 14.641 2.111 -11.387 1.00 81.38 85 ILE A N 1
ATOM 697 C CA . ILE A 1 85 ? 13.790 1.019 -10.890 1.00 81.38 85 ILE A CA 1
ATOM 698 C C . ILE A 1 85 ? 13.611 1.138 -9.376 1.00 81.38 85 ILE A C 1
ATOM 700 O O . ILE A 1 85 ? 12.481 1.156 -8.889 1.00 81.38 85 ILE A O 1
ATOM 704 N N . LYS A 1 86 ? 14.711 1.291 -8.625 1.00 82.44 86 LYS A N 1
ATOM 705 C CA . LYS A 1 86 ? 14.656 1.401 -7.160 1.00 82.44 86 LYS A CA 1
ATOM 706 C C . LYS A 1 86 ? 13.824 2.603 -6.716 1.00 82.44 86 LYS A C 1
ATOM 708 O O . LYS A 1 86 ? 12.936 2.451 -5.881 1.00 82.44 86 LYS A O 1
ATOM 713 N N . LYS A 1 87 ? 14.062 3.776 -7.313 1.00 84.88 87 LYS A N 1
ATOM 714 C CA . LYS A 1 87 ? 13.307 4.990 -6.979 1.00 84.88 87 LYS A CA 1
ATOM 715 C C . LYS A 1 87 ? 11.808 4.806 -7.214 1.00 84.88 87 LYS A C 1
ATOM 717 O O . LYS A 1 87 ? 11.000 5.210 -6.384 1.00 84.88 87 LYS A O 1
ATOM 722 N N . THR A 1 88 ? 11.447 4.154 -8.314 1.00 88.81 88 THR A N 1
ATOM 723 C CA . THR A 1 88 ? 10.049 3.872 -8.661 1.00 88.81 88 THR A CA 1
ATOM 724 C C . THR A 1 88 ? 9.400 2.926 -7.655 1.00 88.81 88 THR A C 1
ATOM 726 O O . THR A 1 88 ? 8.298 3.195 -7.181 1.00 88.81 88 THR A O 1
ATOM 729 N N . VAL A 1 89 ? 10.098 1.852 -7.271 1.00 91.12 89 VAL A N 1
ATOM 730 C CA . VAL A 1 89 ? 9.651 0.922 -6.221 1.00 91.12 89 VAL A CA 1
ATOM 731 C C . VAL A 1 89 ? 9.415 1.654 -4.898 1.00 91.12 89 VAL A C 1
ATOM 733 O O . VAL A 1 89 ? 8.401 1.423 -4.236 1.00 91.12 89 VAL A O 1
ATOM 736 N N . ASP A 1 90 ? 10.321 2.555 -4.518 1.00 90.69 90 ASP A N 1
ATOM 737 C CA . ASP A 1 90 ? 10.214 3.323 -3.277 1.00 90.69 90 ASP A CA 1
ATOM 738 C C . ASP A 1 90 ? 9.014 4.284 -3.301 1.00 90.69 90 ASP A C 1
ATOM 740 O O . ASP A 1 90 ? 8.263 4.347 -2.323 1.00 90.69 90 ASP A O 1
ATOM 744 N N . ILE A 1 91 ? 8.777 4.974 -4.426 1.00 93.00 91 ILE A N 1
ATOM 745 C CA . ILE A 1 91 ? 7.596 5.831 -4.626 1.00 93.00 91 ILE A CA 1
ATOM 746 C C . ILE A 1 91 ? 6.312 5.001 -4.501 1.00 93.00 91 ILE A C 1
ATOM 748 O O . ILE A 1 91 ? 5.424 5.359 -3.722 1.00 93.00 91 ILE A O 1
ATOM 752 N N . TYR A 1 92 ? 6.227 3.863 -5.197 1.00 95.19 92 TYR A N 1
ATOM 753 C CA . TYR A 1 92 ? 5.059 2.982 -5.149 1.00 95.19 92 TYR A CA 1
ATOM 754 C C . TYR A 1 92 ? 4.766 2.495 -3.725 1.00 95.19 92 TYR A C 1
ATOM 756 O O . TYR A 1 92 ? 3.650 2.654 -3.221 1.00 95.19 92 TYR A O 1
ATOM 764 N N . LYS A 1 93 ? 5.782 1.961 -3.033 1.00 94.81 93 LYS A N 1
ATOM 765 C CA . LYS A 1 93 ? 5.651 1.478 -1.650 1.00 94.81 93 LYS A CA 1
ATOM 766 C C . LYS A 1 93 ? 5.260 2.599 -0.695 1.00 94.81 93 LYS A C 1
ATOM 768 O O . LYS A 1 93 ? 4.388 2.394 0.146 1.00 94.81 93 LYS A O 1
ATOM 773 N N . SER A 1 94 ? 5.868 3.778 -0.825 1.00 95.19 94 SER A N 1
ATOM 774 C CA . SER A 1 94 ? 5.531 4.953 -0.016 1.00 95.19 94 SER A CA 1
ATOM 775 C C . SER A 1 94 ? 4.066 5.356 -0.203 1.00 95.19 94 SER A C 1
ATOM 777 O O . SER A 1 94 ? 3.326 5.477 0.777 1.00 95.19 94 SER A O 1
ATOM 779 N N . ASN A 1 95 ? 3.613 5.472 -1.454 1.00 95.62 95 ASN A N 1
ATOM 780 C CA . ASN A 1 95 ? 2.232 5.808 -1.790 1.00 95.62 95 ASN A CA 1
ATOM 781 C C . ASN A 1 95 ? 1.238 4.786 -1.214 1.00 95.62 95 ASN A C 1
ATOM 783 O O . ASN A 1 95 ? 0.305 5.171 -0.505 1.00 95.62 95 ASN A O 1
ATOM 787 N N . MET A 1 96 ? 1.468 3.489 -1.446 1.00 95.19 96 MET A N 1
ATOM 788 C CA . MET A 1 96 ? 0.613 2.410 -0.936 1.00 95.19 96 MET A CA 1
ATOM 789 C C . MET A 1 96 ? 0.560 2.398 0.595 1.00 95.19 96 MET A C 1
ATOM 791 O O . MET A 1 96 ? -0.522 2.341 1.184 1.00 95.19 96 MET A O 1
ATOM 795 N N . ASN A 1 97 ? 1.713 2.518 1.258 1.00 94.88 97 ASN A N 1
ATOM 796 C CA . ASN A 1 97 ? 1.792 2.552 2.717 1.00 94.88 97 ASN A CA 1
ATOM 797 C C . ASN A 1 97 ? 1.018 3.734 3.302 1.00 94.88 97 ASN A C 1
ATOM 799 O O . ASN A 1 97 ? 0.290 3.563 4.279 1.00 94.88 97 ASN A O 1
ATOM 803 N N . ASN A 1 98 ? 1.146 4.924 2.713 1.00 95.00 98 ASN A N 1
ATOM 804 C CA . ASN A 1 98 ? 0.450 6.112 3.197 1.00 95.00 98 ASN A CA 1
ATOM 805 C C . ASN A 1 98 ? -1.067 6.009 2.996 1.00 95.00 98 ASN A C 1
ATOM 807 O O . ASN A 1 98 ? -1.818 6.333 3.919 1.00 95.00 9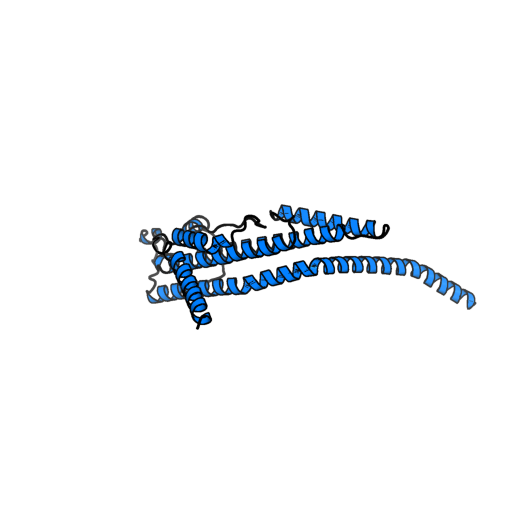8 ASN A O 1
ATOM 811 N N . ILE A 1 99 ? -1.524 5.471 1.860 1.00 94.06 99 ILE A N 1
ATOM 812 C CA . ILE A 1 99 ? -2.947 5.186 1.625 1.00 94.06 99 ILE A CA 1
ATOM 813 C C . ILE A 1 99 ? -3.493 4.254 2.703 1.00 94.06 99 ILE A C 1
ATOM 815 O O . ILE A 1 99 ? -4.462 4.610 3.379 1.00 94.06 99 ILE A O 1
ATOM 819 N N . TYR A 1 100 ? -2.867 3.095 2.931 1.00 94.56 100 TYR A N 1
ATOM 820 C CA . TYR A 1 100 ? -3.351 2.151 3.942 1.00 94.56 100 TYR A CA 1
ATOM 821 C C . TYR A 1 100 ? -3.234 2.702 5.364 1.00 94.56 100 TYR A C 1
ATOM 823 O O . TYR A 1 100 ? -4.138 2.498 6.172 1.00 94.56 100 TYR A O 1
ATOM 831 N N . LYS A 1 101 ? -2.183 3.463 5.679 1.00 94.38 101 LYS A N 1
ATOM 832 C CA . LYS A 1 101 ? -2.035 4.126 6.981 1.00 94.38 101 LYS A CA 1
ATOM 833 C C . LYS A 1 101 ? -3.181 5.102 7.247 1.00 94.38 101 LYS A C 1
ATOM 835 O O . LYS A 1 101 ? -3.796 5.041 8.312 1.00 94.38 101 LYS A O 1
ATOM 840 N N . CYS A 1 102 ? -3.504 5.958 6.279 1.00 93.31 102 CYS A N 1
ATOM 841 C CA . CYS A 1 102 ? -4.635 6.879 6.374 1.00 93.31 102 CYS A CA 1
ATOM 842 C C . CYS A 1 102 ? -5.971 6.137 6.463 1.00 93.31 102 CYS A C 1
ATOM 844 O O . CYS A 1 102 ? -6.822 6.487 7.280 1.00 93.31 102 CYS A O 1
ATOM 846 N N . SER A 1 103 ? -6.115 5.055 5.702 1.00 92.25 103 SER A N 1
ATOM 847 C CA . SER A 1 103 ? -7.298 4.192 5.709 1.00 92.25 103 SER A CA 1
ATOM 848 C C . SER A 1 103 ? -7.538 3.528 7.063 1.00 92.25 103 SER A C 1
ATOM 850 O O . SER A 1 103 ? -8.662 3.522 7.563 1.00 92.25 103 SER A O 1
ATOM 852 N N . ILE A 1 104 ? -6.481 3.010 7.693 1.00 92.81 104 ILE A N 1
ATOM 853 C CA . ILE A 1 104 ? -6.519 2.407 9.031 1.00 92.81 104 ILE A CA 1
ATOM 854 C C . ILE A 1 104 ? -6.945 3.447 10.064 1.00 92.81 104 ILE A C 1
ATOM 856 O O . ILE A 1 104 ? -7.874 3.205 10.831 1.00 92.81 104 ILE A O 1
ATOM 860 N N . LEU A 1 105 ? -6.312 4.622 10.071 1.00 92.94 105 LEU A N 1
ATOM 861 C CA . LEU A 1 105 ? -6.674 5.699 10.996 1.00 92.94 105 LEU A CA 1
ATOM 862 C C . LEU A 1 105 ? -8.124 6.164 10.786 1.00 92.94 105 LEU A C 1
ATOM 864 O O . LEU A 1 105 ? -8.832 6.450 11.753 1.00 92.94 105 LEU A O 1
ATOM 868 N N . GLY A 1 106 ? -8.590 6.181 9.538 1.00 91.19 106 GLY A N 1
ATOM 869 C CA . GLY A 1 106 ? -9.978 6.470 9.208 1.00 91.19 106 GLY A CA 1
ATOM 870 C C . GLY A 1 106 ? -10.965 5.426 9.705 1.00 91.19 106 GLY A C 1
ATOM 871 O O . GLY A 1 106 ? -11.959 5.774 10.345 1.00 91.19 106 GLY A O 1
ATOM 872 N N . ALA A 1 107 ? -10.664 4.146 9.495 1.00 90.69 107 ALA A N 1
ATOM 873 C CA . ALA A 1 107 ? -11.448 3.036 10.029 1.00 90.69 107 ALA A CA 1
ATOM 874 C C . ALA A 1 107 ? -11.546 3.109 11.561 1.00 90.69 107 ALA A C 1
ATOM 876 O O . ALA A 1 107 ? -12.636 2.955 12.119 1.00 90.69 107 ALA A O 1
ATOM 877 N N . GLN A 1 108 ? -10.438 3.429 12.241 1.00 91.56 108 GLN A N 1
ATOM 878 C CA . GLN A 1 108 ? -10.427 3.649 13.687 1.00 91.56 108 GLN A CA 1
ATOM 879 C C . GLN A 1 108 ? -11.355 4.803 14.080 1.00 91.56 108 GLN A C 1
ATOM 881 O O . GLN A 1 108 ? -12.268 4.601 14.879 1.00 91.56 108 GLN A O 1
ATOM 886 N N . LYS A 1 109 ? -11.177 5.996 13.490 1.00 91.50 109 LYS A N 1
ATOM 887 C CA . LYS A 1 109 ? -12.001 7.183 13.780 1.00 91.50 109 LYS A CA 1
ATOM 888 C C . LYS A 1 109 ? -13.490 6.879 13.621 1.00 91.50 109 LYS A C 1
ATOM 890 O O . LYS A 1 109 ? -14.271 7.104 14.544 1.00 91.50 109 LYS A O 1
ATOM 895 N N . ASN A 1 110 ? -13.871 6.318 12.477 1.00 89.25 110 ASN A N 1
ATOM 896 C CA . ASN A 1 110 ? -15.263 6.026 12.149 1.00 89.25 110 ASN A CA 1
ATOM 897 C C . ASN A 1 110 ? -15.866 4.980 13.088 1.00 89.25 110 ASN A C 1
ATOM 899 O O . ASN A 1 110 ? -17.011 5.122 13.519 1.00 89.25 110 ASN A O 1
ATOM 903 N N . SER A 1 111 ? -15.088 3.967 13.465 1.00 89.56 111 SER A N 1
ATOM 904 C CA . SER A 1 111 ? -15.508 2.968 14.447 1.00 89.56 111 SER A CA 1
ATOM 905 C C . SER A 1 111 ? -15.752 3.585 15.821 1.00 89.56 111 SER A C 1
ATOM 907 O O . SER A 1 111 ? -16.809 3.365 16.409 1.00 89.56 111 SER A O 1
ATOM 909 N N . LEU A 1 112 ? -14.831 4.416 16.316 1.00 90.00 112 LEU A N 1
ATOM 910 C CA . LEU A 1 112 ? -14.994 5.089 17.607 1.00 90.00 112 LEU A CA 1
ATOM 911 C C . LEU A 1 112 ? -16.189 6.054 17.606 1.00 90.00 112 LEU A C 1
ATOM 913 O O . LEU A 1 112 ? -16.943 6.098 18.576 1.00 90.00 112 LEU A O 1
ATOM 917 N N . LEU A 1 113 ? -16.416 6.780 16.507 1.00 88.75 113 LEU A N 1
ATOM 918 C CA . LEU A 1 113 ? -17.593 7.640 16.349 1.00 88.75 113 LEU A CA 1
ATOM 919 C C . LEU A 1 113 ? -18.903 6.840 16.361 1.00 88.75 113 LEU A C 1
ATOM 921 O O . LEU A 1 113 ? -19.886 7.302 16.940 1.00 88.75 113 LEU A O 1
ATOM 925 N N . LYS A 1 114 ? -18.933 5.642 15.761 1.00 87.31 114 LYS A N 1
ATOM 926 C CA . LYS A 1 114 ? -20.089 4.734 15.848 1.00 87.31 114 LYS A CA 1
ATOM 927 C C . LYS A 1 114 ? -20.308 4.248 17.280 1.00 87.31 114 LYS A C 1
ATOM 929 O O . LYS A 1 114 ? -21.432 4.321 17.767 1.00 87.31 114 LYS A O 1
ATOM 934 N N . LEU A 1 115 ? -19.248 3.826 17.974 1.00 86.75 115 LEU A N 1
ATOM 935 C CA . LEU A 1 115 ? -19.327 3.389 19.373 1.00 86.75 115 LEU A CA 1
ATOM 936 C C . LEU A 1 115 ? -19.825 4.504 20.302 1.00 86.75 115 LEU A C 1
ATOM 938 O O . LEU A 1 115 ? -20.623 4.243 21.197 1.00 86.75 115 LEU A O 1
ATOM 942 N N . LYS A 1 116 ? -19.433 5.758 20.050 1.00 84.69 116 LYS A N 1
ATOM 943 C CA . LYS A 1 116 ? -1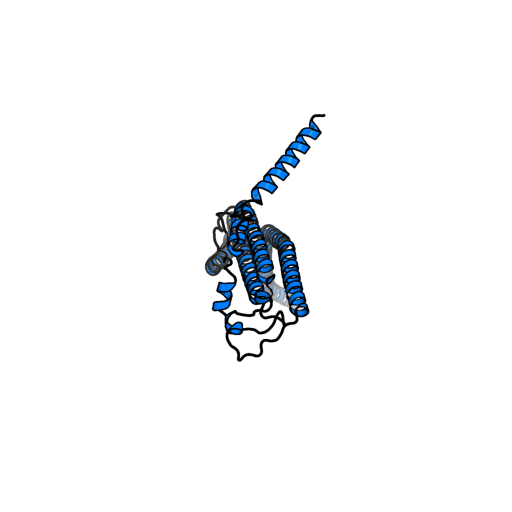9.898 6.934 20.804 1.00 84.69 116 LYS A CA 1
ATOM 944 C C . LYS A 1 116 ? -21.414 7.162 20.700 1.00 84.69 116 LYS A C 1
ATOM 946 O O . LYS A 1 116 ? -21.997 7.758 21.601 1.00 84.69 116 LYS A O 1
ATOM 951 N N . LYS A 1 117 ? -22.055 6.699 19.620 1.00 84.00 117 LYS A N 1
ATOM 952 C CA . LYS A 1 117 ? -23.510 6.809 19.409 1.00 84.00 117 LYS A CA 1
ATOM 953 C C . LYS A 1 117 ? -24.310 5.695 20.093 1.00 84.00 117 LYS A C 1
ATOM 955 O O . LYS A 1 117 ? -25.535 5.786 20.122 1.00 84.00 117 LYS A O 1
ATOM 960 N N . LEU A 1 118 ? -23.661 4.652 20.619 1.00 80.06 118 LEU A N 1
ATOM 961 C CA . LEU A 1 118 ? -24.367 3.548 21.266 1.00 80.06 118 LEU A CA 1
ATOM 962 C C . LEU A 1 118 ? -25.002 3.997 22.596 1.00 80.06 118 LEU A C 1
ATOM 964 O O . LEU A 1 118 ? -24.372 4.727 23.370 1.00 80.06 118 LEU A O 1
ATOM 968 N N . PRO A 1 119 ? -26.234 3.550 22.898 1.00 68.12 119 PRO A N 1
ATOM 969 C CA . PRO A 1 119 ? -26.873 3.840 24.173 1.00 68.12 119 PRO A CA 1
ATOM 970 C C . PRO A 1 119 ? -26.082 3.182 25.311 1.00 68.12 119 PRO A C 1
ATOM 972 O O . PRO A 1 119 ? -25.891 1.969 25.334 1.00 68.12 119 PRO A O 1
ATOM 975 N N . THR A 1 120 ? -25.615 3.988 26.264 1.00 65.31 120 THR A N 1
ATOM 976 C CA . THR A 1 120 ? -24.853 3.531 27.436 1.00 65.31 120 THR A CA 1
ATOM 977 C C . THR A 1 120 ? -25.534 3.964 28.733 1.00 65.31 120 THR A C 1
ATOM 979 O O . THR A 1 120 ? -26.100 5.056 28.830 1.00 65.31 120 THR A O 1
ATOM 982 N N . ASN A 1 121 ? -25.483 3.094 29.746 1.00 61.09 121 ASN A N 1
ATOM 983 C CA . ASN A 1 121 ? -26.025 3.357 31.080 1.00 61.09 121 ASN A CA 1
ATOM 984 C C . ASN A 1 121 ? -25.264 4.526 31.749 1.00 61.09 121 ASN A C 1
ATOM 986 O O . ASN A 1 121 ? -24.043 4.625 31.599 1.00 61.09 121 ASN A O 1
ATOM 990 N N . LYS A 1 122 ? -25.953 5.412 32.490 1.00 59.09 122 LYS A N 1
ATOM 991 C CA . LYS A 1 122 ? -25.417 6.713 32.967 1.00 59.09 122 LYS A CA 1
ATOM 992 C C . LYS A 1 122 ? -24.071 6.611 33.705 1.00 59.09 122 LYS A C 1
ATOM 994 O O . LYS A 1 122 ? -23.237 7.490 33.526 1.00 59.09 122 LYS A O 1
ATOM 999 N N . ASN A 1 123 ? -23.847 5.545 34.475 1.00 56.09 123 ASN A N 1
ATOM 1000 C CA . ASN A 1 123 ? -22.625 5.361 35.272 1.00 56.09 123 ASN A CA 1
ATOM 1001 C C . ASN A 1 123 ? -21.449 4.758 34.479 1.00 56.09 123 ASN A C 1
ATOM 1003 O O . ASN A 1 123 ? -20.299 5.044 34.785 1.00 56.09 123 ASN A O 1
ATOM 1007 N N . VAL A 1 124 ? -21.725 3.966 33.436 1.00 59.47 124 VAL A N 1
ATOM 1008 C CA . VAL A 1 124 ? -20.706 3.446 32.495 1.00 59.47 124 VAL A CA 1
ATOM 1009 C C . VAL A 1 124 ? -20.278 4.543 31.513 1.00 59.47 124 VAL A C 1
ATOM 1011 O O . VAL A 1 124 ? -19.152 4.569 31.020 1.00 59.47 124 VAL A O 1
ATOM 1014 N N . LYS A 1 125 ? -21.178 5.502 31.268 1.00 61.03 125 LYS A N 1
ATOM 1015 C CA . LYS A 1 125 ? -21.019 6.577 30.294 1.00 61.03 125 LYS A CA 1
ATOM 1016 C C . LYS A 1 125 ? -19.785 7.448 30.538 1.00 61.03 125 LYS A C 1
ATOM 1018 O O . LYS A 1 125 ? -19.187 7.876 29.561 1.00 61.03 125 LYS A O 1
ATOM 1023 N N . THR A 1 126 ? -19.377 7.720 31.777 1.00 65.31 126 THR A N 1
ATOM 1024 C CA . THR A 1 126 ? -18.299 8.690 32.058 1.00 65.31 126 THR A CA 1
ATOM 1025 C C . THR A 1 126 ? -16.907 8.168 31.697 1.00 65.31 126 THR A C 1
ATOM 1027 O O . THR A 1 126 ? -16.223 8.806 30.900 1.00 65.31 126 THR A O 1
ATOM 1030 N N . SER A 1 127 ? -16.502 6.993 32.194 1.00 71.94 127 SER A N 1
ATOM 1031 C CA . SER A 1 127 ? -15.173 6.422 31.899 1.00 71.94 127 SER A CA 1
ATOM 1032 C C . SER A 1 127 ? -15.042 5.962 30.439 1.00 71.94 127 SER A C 1
ATOM 1034 O O . SER A 1 127 ? -14.061 6.287 29.768 1.00 71.94 127 SER A O 1
ATOM 1036 N N . PHE A 1 128 ? -16.079 5.304 29.907 1.00 77.31 128 PHE A N 1
ATOM 1037 C CA . PHE A 1 128 ? -16.127 4.864 28.511 1.00 77.31 128 PHE A CA 1
ATOM 1038 C C . PHE A 1 128 ? -16.046 6.041 27.529 1.00 77.31 128 PHE A C 1
ATOM 1040 O O . PHE A 1 128 ? -15.252 6.017 26.586 1.00 77.31 128 PHE A O 1
ATOM 1047 N N . SER A 1 129 ? -16.825 7.105 27.766 1.00 80.69 129 SER A N 1
ATOM 1048 C CA . SER A 1 129 ? -16.810 8.284 26.889 1.00 80.69 129 SER A CA 1
ATOM 1049 C C . SER A 1 129 ? -15.484 9.031 26.958 1.00 80.69 129 SER A C 1
ATOM 1051 O O . SER A 1 129 ? -15.010 9.494 25.924 1.00 80.69 129 SER A O 1
ATOM 1053 N N . GLN A 1 130 ? -14.862 9.121 28.139 1.00 84.38 130 GLN A N 1
ATOM 1054 C CA . GLN A 1 130 ? -13.549 9.748 28.279 1.00 84.38 130 GLN A CA 1
ATOM 1055 C C . GLN A 1 130 ? -12.495 9.003 27.452 1.00 84.38 130 GLN A C 1
ATOM 1057 O O . GLN A 1 130 ? -11.788 9.616 26.654 1.00 84.38 130 GLN A O 1
ATOM 1062 N N . LYS A 1 131 ? -12.431 7.672 27.569 1.00 85.19 131 LYS A N 1
ATOM 1063 C CA . LYS A 1 131 ? -11.451 6.864 26.833 1.00 85.19 131 LYS A CA 1
ATOM 1064 C C . LYS A 1 131 ? -11.683 6.901 25.320 1.00 85.19 131 LYS A C 1
ATOM 1066 O O . LYS A 1 131 ? -10.719 6.912 24.550 1.00 85.19 131 LYS A O 1
ATOM 1071 N N . LEU A 1 132 ? -12.943 6.942 24.881 1.00 88.00 132 LEU A N 1
ATOM 1072 C CA . LEU A 1 132 ? -13.293 7.170 23.477 1.00 88.00 132 LEU A CA 1
ATOM 1073 C C . LEU A 1 132 ? -12.768 8.519 22.980 1.00 88.00 132 LEU A C 1
ATOM 1075 O O . LEU A 1 132 ? -12.141 8.574 21.923 1.00 88.00 132 LEU A O 1
ATOM 1079 N N . GLU A 1 133 ? -12.994 9.588 23.742 1.00 89.38 133 GLU A N 1
ATOM 1080 C CA . GLU A 1 133 ? -12.582 10.940 23.370 1.00 89.38 133 GLU A CA 1
ATOM 1081 C C . GLU A 1 133 ? -11.054 11.071 23.303 1.00 89.38 133 GLU A C 1
ATOM 1083 O O . GLU A 1 133 ? -10.521 11.586 22.322 1.00 89.38 133 GLU A O 1
ATOM 1088 N N . GLU A 1 134 ? -10.332 10.511 24.277 1.00 91.25 134 GLU A N 1
ATOM 1089 C CA . GLU A 1 134 ? -8.864 10.476 24.276 1.00 91.25 134 GLU A CA 1
ATOM 1090 C C . GLU A 1 134 ? -8.303 9.760 23.037 1.00 91.25 134 GLU A C 1
ATOM 1092 O O . GLU A 1 134 ? -7.332 10.215 22.427 1.00 91.25 134 GLU A O 1
ATOM 1097 N N . ASN A 1 135 ? -8.904 8.634 22.637 1.00 91.69 135 ASN A N 1
ATOM 1098 C CA . ASN A 1 135 ? -8.478 7.913 21.437 1.00 91.69 135 ASN A CA 1
ATOM 1099 C C . ASN A 1 135 ? -8.836 8.671 20.154 1.00 91.69 135 ASN A C 1
ATOM 1101 O O . ASN A 1 135 ? -8.008 8.735 19.245 1.00 91.69 135 ASN A O 1
ATOM 1105 N N . LEU A 1 136 ? -10.015 9.297 20.088 1.00 92.44 136 LEU A N 1
ATOM 1106 C CA . LEU A 1 136 ? -10.407 10.152 18.965 1.00 92.44 136 LEU A CA 1
ATOM 1107 C C . LEU A 1 136 ? -9.443 11.330 18.787 1.00 92.44 136 LEU A C 1
ATOM 1109 O O . LEU A 1 136 ? -9.008 11.592 17.667 1.00 92.44 136 LEU A O 1
ATOM 1113 N N . GLN A 1 137 ? -9.044 11.997 19.872 1.00 94.31 137 GLN A N 1
ATOM 1114 C CA . GLN A 1 137 ? -8.056 13.079 19.827 1.00 94.31 137 GLN A CA 1
ATOM 1115 C C . GLN A 1 137 ? -6.694 12.590 19.318 1.00 94.31 137 GLN A C 1
ATOM 1117 O O . GLN A 1 137 ? -6.110 13.207 18.425 1.00 94.31 137 GLN A O 1
ATOM 1122 N N . LYS A 1 138 ? -6.209 11.445 19.822 1.00 94.62 138 LYS A N 1
ATOM 1123 C CA . LYS A 1 138 ? -4.959 10.823 19.349 1.00 94.62 138 LYS A CA 1
ATOM 1124 C C . LYS A 1 138 ? -5.018 10.486 17.859 1.00 94.62 138 LYS A C 1
ATOM 1126 O O . LYS A 1 138 ? -4.043 10.718 17.146 1.00 94.62 138 LYS A O 1
ATOM 1131 N N . ILE A 1 139 ? -6.141 9.952 17.384 1.00 94.19 139 ILE A N 1
ATOM 1132 C CA . ILE A 1 139 ? -6.333 9.622 15.969 1.00 94.19 139 ILE A CA 1
ATOM 1133 C C . ILE A 1 139 ? -6.369 10.893 15.125 1.00 94.19 139 ILE A C 1
ATOM 1135 O O . ILE A 1 139 ? -5.641 10.966 14.144 1.00 94.19 139 ILE A O 1
ATOM 1139 N N . ASN A 1 140 ? -7.124 11.919 15.523 1.00 92.50 140 ASN A N 1
ATOM 1140 C CA . ASN A 1 140 ? -7.190 13.186 14.790 1.00 92.50 140 ASN A CA 1
ATOM 1141 C C . ASN A 1 140 ? -5.811 13.848 14.649 1.00 92.50 140 ASN A C 1
ATOM 1143 O O . ASN A 1 140 ? -5.481 14.331 13.569 1.00 92.50 140 ASN A O 1
ATOM 1147 N N . LYS A 1 141 ? -4.977 13.797 15.696 1.00 94.81 141 LYS A N 1
ATOM 1148 C CA . LYS A 1 141 ? -3.582 14.251 15.624 1.00 94.81 141 LYS A CA 1
ATOM 1149 C C . LYS A 1 141 ? -2.764 13.435 14.616 1.00 94.81 141 LYS A C 1
ATOM 1151 O O . LYS A 1 141 ? -2.082 14.004 13.774 1.00 94.81 141 LYS A O 1
ATOM 1156 N N . LYS A 1 142 ? -2.868 12.103 14.645 1.00 95.25 142 LYS A N 1
ATOM 1157 C CA . LYS A 1 142 ? -2.178 11.250 13.663 1.00 95.25 142 LYS A CA 1
ATOM 1158 C C . LYS A 1 142 ? -2.661 11.513 12.236 1.00 95.25 142 LYS A C 1
ATOM 1160 O O . LYS A 1 142 ? -1.863 11.451 11.309 1.00 95.25 142 LYS A O 1
ATOM 1165 N N . LEU A 1 143 ? -3.944 11.797 12.042 1.00 92.31 143 LEU A N 1
ATOM 1166 C CA . LEU A 1 143 ? -4.507 12.098 10.728 1.00 92.31 143 LEU A CA 1
ATOM 1167 C C . LEU A 1 143 ? -3.917 13.374 10.124 1.00 92.31 143 LEU A C 1
ATOM 1169 O O . LEU A 1 143 ? -3.547 13.365 8.950 1.00 92.31 143 LEU A O 1
ATOM 1173 N N . SER A 1 144 ? -3.775 14.435 10.923 1.00 90.44 144 SER A N 1
ATOM 1174 C CA . SER A 1 144 ? -3.157 15.682 10.467 1.00 90.44 144 SER A CA 1
ATOM 1175 C C . SER A 1 144 ? -1.653 15.528 10.227 1.00 90.44 144 SER A C 1
ATOM 1177 O O . SER A 1 144 ? -1.165 15.948 9.180 1.00 90.44 144 SER A O 1
ATOM 1179 N N . GLU A 1 145 ? -0.929 14.852 11.125 1.00 93.94 145 GLU A N 1
ATOM 1180 C CA . GLU A 1 145 ? 0.508 14.562 10.969 1.00 93.94 145 GLU A CA 1
ATOM 1181 C C . GLU A 1 145 ? 0.814 13.783 9.684 1.00 93.94 145 GLU A C 1
ATOM 1183 O O . GLU A 1 145 ? 1.833 14.016 9.037 1.00 93.94 145 GLU A O 1
ATOM 1188 N N . ASN A 1 146 ? -0.080 12.872 9.295 1.00 91.19 146 ASN A N 1
ATOM 1189 C CA . ASN A 1 146 ? 0.072 12.047 8.098 1.00 91.19 146 ASN A CA 1
ATOM 1190 C C . ASN A 1 146 ? -0.594 12.645 6.854 1.00 91.19 146 ASN A C 1
ATOM 1192 O O . ASN A 1 146 ? -0.639 11.971 5.832 1.00 91.19 146 ASN A O 1
ATOM 1196 N N . LYS A 1 147 ? -1.093 13.890 6.913 1.00 92.69 147 LYS A N 1
ATOM 1197 C CA . LYS A 1 147 ? -1.709 14.597 5.772 1.00 92.69 147 LYS A CA 1
ATOM 1198 C C . LYS A 1 147 ? -2.815 13.783 5.078 1.00 92.69 147 LYS A C 1
ATOM 1200 O O . LYS A 1 147 ? -2.948 13.805 3.856 1.00 92.69 147 LYS A O 1
ATOM 1205 N N . CYS A 1 148 ? -3.590 13.037 5.859 1.00 91.56 148 CYS A N 1
ATOM 1206 C CA . CYS A 1 148 ? -4.650 12.181 5.342 1.00 91.56 148 CYS A CA 1
ATOM 1207 C C . CYS A 1 148 ? -5.881 13.001 4.911 1.00 91.56 148 CYS A C 1
ATOM 1209 O O . CYS A 1 148 ? -6.182 14.039 5.501 1.00 91.56 148 CYS A O 1
ATOM 1211 N N . LEU A 1 149 ? -6.621 12.517 3.910 1.00 86.50 149 LEU A N 1
ATOM 1212 C CA . LEU A 1 149 ? -7.728 13.228 3.258 1.00 86.50 149 LEU A CA 1
ATOM 1213 C C . LEU A 1 149 ? -9.059 12.464 3.361 1.00 86.50 149 LEU A C 1
ATOM 1215 O O . LEU A 1 149 ? -9.074 11.243 3.463 1.00 86.50 149 LEU A O 1
ATOM 1219 N N . ASN A 1 150 ? -10.187 13.187 3.278 1.00 70.38 150 ASN A N 1
ATOM 1220 C CA . ASN A 1 150 ? -11.539 12.638 3.040 1.00 70.38 150 ASN A CA 1
ATOM 1221 C C . ASN A 1 150 ? -12.026 11.514 3.986 1.00 70.38 150 ASN A C 1
ATOM 1223 O O . ASN A 1 150 ? -12.746 10.612 3.567 1.00 70.38 150 ASN A O 1
ATOM 1227 N N . ILE A 1 151 ? -11.698 11.585 5.273 1.00 72.00 151 ILE A N 1
ATOM 1228 C CA . ILE A 1 151 ? -11.834 10.446 6.203 1.00 72.00 151 ILE A CA 1
ATOM 1229 C C . ILE A 1 151 ? -13.234 10.303 6.821 1.00 72.00 151 ILE A C 1
ATOM 1231 O O . ILE A 1 151 ? -13.606 9.237 7.315 1.00 72.00 151 ILE A O 1
ATOM 1235 N N . ASP A 1 152 ? -14.035 11.363 6.760 1.00 64.06 152 ASP A N 1
ATOM 1236 C CA . ASP A 1 152 ? -15.308 11.480 7.483 1.00 64.06 152 ASP A CA 1
ATOM 1237 C C . ASP A 1 152 ? -16.518 10.875 6.743 1.00 64.06 152 ASP A C 1
ATOM 1239 O O . ASP A 1 152 ? -17.666 11.183 7.061 1.00 64.06 152 ASP A O 1
ATOM 1243 N N . LYS A 1 153 ? -16.288 10.024 5.735 1.00 63.97 153 LYS A N 1
ATOM 1244 C CA . LYS A 1 153 ? -17.350 9.436 4.903 1.00 63.97 153 LYS A CA 1
ATOM 1245 C C . LYS A 1 153 ? -17.793 8.062 5.413 1.00 63.97 153 LYS A C 1
ATOM 1247 O O . LYS A 1 153 ? -17.082 7.376 6.148 1.00 63.97 153 LYS A O 1
ATOM 1252 N N . GLU A 1 154 ? -19.001 7.671 5.013 1.00 67.25 154 GLU A N 1
ATOM 1253 C CA . GLU A 1 154 ? -19.578 6.351 5.278 1.00 67.25 154 GLU A CA 1
ATOM 1254 C C . GLU A 1 154 ? -18.633 5.199 4.877 1.00 67.25 154 GLU A C 1
ATOM 1256 O O . GLU A 1 154 ? -17.944 5.248 3.860 1.00 67.25 154 GLU A O 1
ATOM 1261 N N . THR A 1 155 ? -18.646 4.123 5.669 1.00 66.69 155 THR A N 1
ATOM 1262 C CA . THR A 1 155 ? -17.718 2.974 5.597 1.00 66.69 155 THR A CA 1
ATOM 1263 C C . THR A 1 155 ? -17.624 2.338 4.205 1.00 66.69 155 THR A C 1
ATOM 1265 O O . THR A 1 155 ? -16.526 2.054 3.735 1.00 66.69 155 THR A O 1
ATOM 1268 N N . ILE A 1 156 ? -18.757 2.157 3.515 1.00 67.31 156 ILE A N 1
ATOM 1269 C CA . ILE A 1 156 ? -18.788 1.550 2.172 1.00 67.31 156 ILE A CA 1
ATOM 1270 C C . ILE A 1 156 ? -18.028 2.419 1.161 1.00 67.31 156 ILE A C 1
ATOM 1272 O O . ILE A 1 156 ? -17.263 1.900 0.348 1.00 67.31 156 ILE A O 1
ATOM 1276 N N . TYR A 1 157 ? -18.183 3.741 1.246 1.00 72.06 157 TYR A N 1
ATOM 1277 C CA . TYR A 1 157 ? -17.502 4.670 0.348 1.00 72.06 157 TYR A CA 1
ATOM 1278 C C . TYR A 1 157 ? -15.998 4.725 0.605 1.00 72.06 157 TYR A C 1
ATOM 1280 O O . TYR A 1 157 ? -15.242 4.900 -0.344 1.00 72.06 157 TYR A O 1
ATOM 1288 N N . ASN A 1 158 ? -15.554 4.523 1.848 1.00 78.44 158 ASN A N 1
ATOM 1289 C CA . ASN A 1 158 ? -14.126 4.462 2.154 1.00 78.44 158 ASN A CA 1
ATOM 1290 C C . ASN A 1 158 ? -13.482 3.207 1.558 1.00 78.44 158 ASN A C 1
ATOM 1292 O O . ASN A 1 158 ? -12.479 3.335 0.867 1.00 78.44 158 ASN A O 1
ATOM 1296 N N . LYS A 1 159 ? -14.080 2.016 1.734 1.00 86.69 159 LYS A N 1
ATOM 1297 C CA . LYS A 1 159 ? -13.557 0.774 1.130 1.00 86.69 159 LYS A CA 1
ATOM 1298 C C . LYS A 1 159 ? -13.425 0.889 -0.388 1.00 86.69 159 LYS A C 1
ATOM 1300 O O . LYS A 1 159 ? -12.369 0.577 -0.932 1.00 86.69 159 LYS A O 1
ATOM 1305 N N . LEU A 1 160 ? -14.471 1.384 -1.053 1.00 88.25 160 LEU A N 1
ATOM 1306 C CA . LEU A 1 160 ? -14.456 1.583 -2.502 1.00 88.25 160 LEU A CA 1
ATOM 1307 C C . LEU A 1 160 ? -13.404 2.613 -2.926 1.00 88.25 160 LEU A C 1
ATOM 1309 O O . LEU A 1 160 ? -12.683 2.378 -3.888 1.00 88.25 160 LEU A O 1
ATOM 1313 N N . SER A 1 161 ? -13.280 3.724 -2.198 1.00 88.81 161 SER A N 1
ATOM 1314 C CA . SER A 1 161 ? -12.291 4.754 -2.518 1.00 88.81 161 SER A CA 1
ATOM 1315 C C . SER A 1 161 ? -10.857 4.242 -2.384 1.00 88.81 161 SER A C 1
ATOM 1317 O O . SER A 1 161 ? -10.023 4.481 -3.255 1.00 88.81 161 SER A O 1
ATOM 1319 N N . ILE A 1 162 ? -10.584 3.460 -1.338 1.00 91.62 162 ILE A N 1
ATOM 1320 C CA . ILE A 1 162 ? -9.284 2.821 -1.123 1.00 91.62 162 ILE A CA 1
ATOM 1321 C C . ILE A 1 162 ? -9.002 1.828 -2.240 1.00 91.62 162 ILE A C 1
ATOM 1323 O O . ILE A 1 162 ? -7.911 1.860 -2.804 1.00 91.62 162 ILE A O 1
ATOM 1327 N N . LEU A 1 163 ? -9.974 0.976 -2.581 1.00 93.19 163 LEU A N 1
ATOM 1328 C CA . LEU A 1 163 ? -9.843 0.013 -3.670 1.00 93.19 163 LEU A CA 1
ATOM 1329 C C . LEU A 1 163 ? -9.537 0.719 -4.993 1.00 93.19 163 LEU A C 1
ATOM 1331 O O . LEU A 1 163 ? -8.577 0.356 -5.662 1.00 93.19 163 LEU A O 1
ATOM 1335 N N . ASN A 1 164 ? -10.300 1.755 -5.338 1.00 93.12 164 ASN A N 1
ATOM 1336 C CA . ASN A 1 164 ? -10.105 2.528 -6.561 1.00 93.12 164 ASN A CA 1
ATOM 1337 C C . ASN A 1 164 ? -8.727 3.196 -6.582 1.00 93.12 164 ASN A C 1
ATOM 1339 O O . ASN A 1 164 ? -7.968 3.010 -7.527 1.00 93.12 164 ASN A O 1
ATOM 1343 N N . GLN A 1 165 ? -8.348 3.893 -5.508 1.00 93.31 165 GLN A N 1
ATOM 1344 C CA . GLN A 1 165 ? -7.068 4.593 -5.445 1.00 93.31 165 GLN A CA 1
ATOM 1345 C C . GLN A 1 165 ? -5.869 3.636 -5.516 1.00 93.31 165 GLN A C 1
ATOM 1347 O O . GLN A 1 165 ? -4.890 3.913 -6.207 1.00 93.31 165 GLN A O 1
ATOM 1352 N N . THR A 1 166 ? -5.931 2.506 -4.811 1.00 94.88 166 THR A N 1
ATOM 1353 C CA . THR A 1 166 ? -4.862 1.498 -4.851 1.00 94.88 166 THR A CA 1
ATOM 1354 C C . THR A 1 166 ? -4.814 0.777 -6.199 1.00 94.88 166 THR A C 1
ATOM 1356 O O . THR A 1 166 ? -3.724 0.565 -6.719 1.00 94.88 166 THR A O 1
ATOM 1359 N N . THR A 1 167 ? -5.965 0.506 -6.827 1.00 95.56 167 THR A N 1
ATOM 1360 C CA . THR A 1 167 ? -6.035 -0.045 -8.194 1.00 95.56 167 THR A CA 1
ATOM 1361 C C . THR A 1 167 ? -5.438 0.919 -9.217 1.00 95.56 167 THR A C 1
ATOM 1363 O O . THR A 1 167 ? -4.632 0.498 -10.046 1.00 95.56 167 THR A O 1
ATOM 1366 N N . TYR A 1 168 ? -5.774 2.213 -9.130 1.00 95.44 168 TYR A N 1
ATOM 1367 C CA . TYR A 1 168 ? -5.179 3.260 -9.962 1.00 95.44 168 TYR A CA 1
ATOM 1368 C C . TYR A 1 168 ? -3.654 3.241 -9.838 1.00 95.44 168 TYR A C 1
ATOM 1370 O O . TYR A 1 168 ? -2.962 3.166 -10.846 1.00 95.44 168 TYR A O 1
ATOM 1378 N N . LEU A 1 169 ? -3.121 3.239 -8.611 1.00 95.06 169 LEU A N 1
ATOM 1379 C CA . LEU A 1 169 ? -1.675 3.249 -8.388 1.00 95.06 169 LEU A CA 1
ATOM 1380 C C . LEU A 1 169 ? -0.968 1.993 -8.887 1.00 95.06 169 LEU A C 1
ATOM 1382 O O . LEU A 1 169 ? 0.133 2.099 -9.417 1.00 95.06 169 LEU A O 1
ATOM 1386 N N . THR A 1 170 ? -1.553 0.810 -8.695 1.00 96.06 170 THR A N 1
ATOM 1387 C CA . THR A 1 170 ? -0.970 -0.434 -9.211 1.00 96.06 170 THR A CA 1
ATOM 1388 C C . THR A 1 170 ? -0.977 -0.442 -10.743 1.00 96.06 170 THR A C 1
ATOM 1390 O O . THR A 1 170 ? 0.001 -0.876 -11.349 1.00 96.06 170 THR A O 1
ATOM 1393 N N . CYS A 1 171 ? -2.031 0.090 -11.368 1.00 95.62 171 CYS A N 1
ATOM 1394 C CA . CYS A 1 171 ? -2.129 0.258 -12.818 1.00 95.62 171 CYS A CA 1
ATOM 1395 C C . CYS A 1 171 ? -1.075 1.245 -13.353 1.00 95.62 171 CYS A C 1
ATOM 1397 O O . CYS A 1 171 ? -0.299 0.894 -14.241 1.00 95.62 171 CYS A O 1
ATOM 1399 N N . ASP A 1 172 ? -0.993 2.436 -12.755 1.00 95.69 172 ASP A N 1
ATOM 1400 C CA . ASP A 1 172 ? -0.009 3.480 -13.062 1.00 95.69 172 ASP A CA 1
ATOM 1401 C C . ASP A 1 172 ? 1.429 2.945 -12.932 1.00 95.69 172 ASP A C 1
ATOM 1403 O O . ASP A 1 172 ? 2.215 2.967 -13.881 1.00 95.69 172 ASP A O 1
ATOM 1407 N N . TYR A 1 173 ? 1.731 2.314 -11.794 1.00 96.56 173 TYR A N 1
ATOM 1408 C CA . TYR A 1 173 ? 3.016 1.668 -11.539 1.00 96.56 173 TYR A CA 1
ATOM 1409 C C . TYR A 1 173 ? 3.369 0.609 -12.589 1.00 96.56 173 TYR A C 1
ATOM 1411 O O . TYR A 1 173 ? 4.500 0.574 -13.069 1.00 96.56 173 TYR A O 1
ATOM 1419 N N . SER A 1 174 ? 2.412 -0.235 -12.983 1.00 95.81 174 SER A N 1
ATOM 1420 C CA . SER A 1 174 ? 2.630 -1.267 -14.000 1.00 95.81 174 SER A CA 1
ATOM 1421 C C . SER A 1 174 ? 3.019 -0.664 -15.352 1.00 95.81 174 SER A C 1
ATOM 1423 O O . SER A 1 174 ? 3.949 -1.161 -15.989 1.00 95.81 174 SER A O 1
ATOM 1425 N N . PHE A 1 175 ? 2.345 0.403 -15.791 1.00 96.12 175 PHE A N 1
ATOM 1426 C CA . PHE A 1 175 ? 2.691 1.074 -17.047 1.00 96.12 175 PHE A CA 1
ATOM 1427 C C . PHE A 1 175 ? 4.014 1.827 -16.957 1.00 96.12 175 PHE A C 1
ATOM 1429 O O . PHE A 1 175 ? 4.792 1.804 -17.910 1.00 96.12 175 PHE A O 1
ATOM 1436 N N . TYR A 1 176 ? 4.313 2.441 -15.815 1.00 95.88 176 TYR A N 1
ATOM 1437 C CA . TYR A 1 176 ? 5.598 3.098 -15.621 1.00 95.88 176 TYR A CA 1
ATOM 1438 C C . TYR A 1 176 ? 6.764 2.090 -15.632 1.00 95.88 176 TYR A C 1
ATOM 1440 O O . TYR A 1 176 ? 7.807 2.334 -16.236 1.00 95.88 176 TYR A O 1
ATOM 1448 N N . MET A 1 177 ? 6.588 0.911 -15.030 1.00 94.31 177 MET A N 1
ATOM 1449 C CA . MET A 1 177 ? 7.577 -0.172 -15.090 1.00 94.31 177 MET A CA 1
ATOM 1450 C C . MET A 1 177 ? 7.773 -0.695 -16.524 1.00 94.31 177 MET A C 1
ATOM 1452 O O . MET A 1 177 ? 8.887 -1.059 -16.901 1.00 94.31 177 MET A O 1
ATOM 1456 N N . GLU A 1 178 ? 6.729 -0.683 -17.356 1.00 93.69 178 GLU A N 1
ATOM 1457 C CA . GLU A 1 178 ? 6.850 -0.989 -18.786 1.00 93.69 178 GLU A CA 1
ATOM 1458 C C . GLU A 1 178 ? 7.631 0.093 -19.549 1.00 93.69 178 GLU A C 1
ATOM 1460 O O . GLU A 1 178 ? 8.490 -0.239 -20.367 1.00 93.69 178 GLU A O 1
ATOM 1465 N N . TYR A 1 179 ? 7.403 1.372 -19.232 1.00 93.69 179 TYR A N 1
ATOM 1466 C CA . TYR A 1 179 ? 8.226 2.477 -19.729 1.00 93.69 179 TYR A CA 1
ATOM 1467 C C . TYR A 1 179 ? 9.706 2.262 -19.383 1.00 93.69 179 TYR A C 1
ATOM 1469 O O . TYR A 1 179 ? 10.552 2.291 -20.277 1.00 93.69 179 TYR A O 1
ATOM 1477 N N . LEU A 1 180 ? 10.031 1.935 -18.125 1.00 90.62 180 LEU A N 1
ATOM 1478 C CA . LEU A 1 180 ? 11.407 1.618 -17.722 1.00 90.62 180 LEU A CA 1
ATOM 1479 C C . LEU A 1 180 ? 11.975 0.432 -18.509 1.00 90.62 180 LEU A C 1
ATOM 1481 O O . LEU A 1 180 ? 13.114 0.467 -18.975 1.00 90.62 180 LEU A O 1
ATOM 1485 N N . LYS A 1 181 ? 11.174 -0.616 -18.701 1.00 90.62 181 LYS A N 1
ATOM 1486 C CA . LYS A 1 181 ? 11.563 -1.788 -19.488 1.00 90.62 181 LYS A CA 1
ATOM 1487 C C . LYS A 1 181 ? 11.895 -1.418 -20.931 1.00 90.62 181 LYS A C 1
ATOM 1489 O O . LYS A 1 181 ? 12.837 -1.986 -21.475 1.00 90.62 181 LYS A O 1
ATOM 1494 N N . ASN A 1 182 ? 11.161 -0.490 -21.545 1.00 90.50 182 ASN A N 1
ATOM 1495 C CA . ASN A 1 182 ? 11.462 0.015 -22.885 1.00 90.50 182 ASN A CA 1
ATOM 1496 C C . ASN A 1 182 ? 12.701 0.914 -22.892 1.00 90.50 182 ASN A C 1
ATOM 1498 O O . ASN A 1 182 ? 13.569 0.724 -23.742 1.00 90.50 182 ASN A O 1
ATOM 1502 N N . TYR A 1 183 ? 12.834 1.808 -21.912 1.00 87.88 183 TYR A N 1
ATOM 1503 C CA . TYR A 1 183 ? 13.994 2.685 -21.756 1.00 87.88 183 TYR A CA 1
ATOM 1504 C C . TYR A 1 183 ? 15.313 1.901 -21.695 1.00 87.88 183 TYR A C 1
ATOM 1506 O O . TYR A 1 183 ? 16.285 2.243 -22.374 1.00 87.88 183 TYR A O 1
ATOM 1514 N N . TYR A 1 184 ? 15.329 0.799 -20.940 1.00 86.38 184 TYR A N 1
ATOM 1515 C CA . TYR A 1 184 ? 16.493 -0.076 -20.789 1.00 86.38 184 TYR A CA 1
ATOM 1516 C C . TYR A 1 184 ? 16.665 -1.110 -21.913 1.00 86.38 184 TYR A C 1
ATOM 1518 O O . TYR A 1 184 ? 17.609 -1.896 -21.863 1.00 86.38 184 TYR A O 1
ATOM 1526 N N . LYS A 1 185 ? 15.822 -1.119 -22.961 1.00 87.00 185 LYS A N 1
ATOM 1527 C CA . LYS A 1 185 ? 16.128 -1.892 -24.185 1.00 87.00 185 LYS A CA 1
ATOM 1528 C C . LYS A 1 185 ? 17.347 -1.331 -24.910 1.00 87.00 185 LYS A C 1
ATOM 1530 O O . LYS A 1 185 ? 18.035 -2.087 -25.591 1.00 87.00 185 LYS A O 1
ATOM 1535 N N . ASN A 1 186 ? 17.602 -0.028 -24.781 1.00 84.06 186 ASN A N 1
ATOM 1536 C CA . ASN A 1 186 ? 18.795 0.597 -25.330 1.00 84.06 186 ASN A CA 1
ATOM 1537 C C . ASN A 1 186 ? 20.022 0.214 -24.471 1.00 84.06 186 ASN A C 1
ATOM 1539 O O . ASN A 1 186 ? 20.048 0.542 -23.279 1.00 84.06 186 ASN A O 1
ATOM 1543 N N . PRO A 1 187 ? 21.052 -0.435 -25.050 1.00 75.62 187 PRO A N 1
ATOM 1544 C CA . PRO A 1 187 ? 22.258 -0.823 -24.321 1.00 75.62 187 PRO A CA 1
ATOM 1545 C C . PRO A 1 187 ? 22.966 0.336 -23.614 1.00 75.62 187 PRO A C 1
ATOM 1547 O O . PRO A 1 187 ? 23.455 0.142 -22.504 1.00 75.62 187 PRO A O 1
ATOM 1550 N N . ALA A 1 188 ? 22.981 1.540 -24.196 1.00 73.38 188 ALA A N 1
ATOM 1551 C CA . ALA A 1 188 ? 23.611 2.708 -23.574 1.00 73.38 188 ALA A CA 1
ATOM 1552 C C . ALA A 1 188 ? 22.938 3.065 -22.237 1.00 73.38 188 ALA A C 1
ATOM 1554 O O . ALA A 1 188 ? 23.608 3.256 -21.220 1.00 73.38 188 ALA A O 1
ATOM 1555 N N . ASN A 1 189 ? 21.603 3.036 -22.212 1.00 76.88 189 ASN A N 1
ATOM 1556 C CA . ASN A 1 189 ? 20.806 3.299 -21.016 1.00 76.88 189 ASN A CA 1
ATOM 1557 C C . ASN A 1 189 ? 20.959 2.196 -19.962 1.00 76.88 189 ASN A C 1
ATOM 1559 O O . ASN A 1 189 ? 21.073 2.490 -18.772 1.00 76.88 189 ASN A O 1
ATOM 1563 N N . ALA A 1 190 ? 20.975 0.927 -20.386 1.00 74.31 190 ALA A N 1
ATOM 1564 C CA . ALA A 1 190 ? 21.137 -0.224 -19.493 1.00 74.31 190 ALA A CA 1
ATOM 1565 C C . ALA A 1 190 ? 22.517 -0.262 -18.820 1.00 74.31 190 ALA A C 1
ATOM 1567 O O . ALA A 1 190 ? 22.638 -0.632 -17.652 1.00 74.31 190 ALA A O 1
ATOM 1568 N N . LEU A 1 191 ? 23.555 0.150 -19.547 1.00 71.31 191 LEU A N 1
ATOM 1569 C CA . LEU A 1 191 ? 24.927 0.210 -19.048 1.00 71.31 191 LEU A CA 1
ATOM 1570 C C . LEU A 1 191 ? 25.222 1.498 -18.264 1.00 71.31 191 LEU A C 1
ATOM 1572 O O . LEU A 1 191 ? 26.251 1.576 -17.593 1.00 71.31 191 LEU A O 1
ATOM 1576 N N . GLY A 1 192 ? 24.318 2.484 -18.302 1.00 66.56 192 GLY A N 1
ATOM 1577 C CA . GLY A 1 192 ? 24.519 3.784 -17.663 1.00 66.56 192 GLY A CA 1
ATOM 1578 C C . GLY A 1 192 ? 25.653 4.580 -18.308 1.00 66.56 192 GLY A C 1
ATOM 1579 O O . GLY A 1 192 ? 26.394 5.256 -17.601 1.00 66.56 192 GLY A O 1
ATOM 1580 N N . ILE A 1 193 ? 25.820 4.447 -19.627 1.00 62.91 193 ILE A N 1
ATOM 1581 C CA . ILE A 1 193 ? 26.786 5.224 -20.404 1.00 62.91 193 ILE A CA 1
ATOM 1582 C C . ILE A 1 193 ? 26.134 6.579 -20.689 1.00 62.91 193 ILE A C 1
ATOM 1584 O O . ILE A 1 193 ? 25.220 6.663 -21.508 1.00 62.91 193 ILE A O 1
ATOM 1588 N N . ASP A 1 194 ? 26.573 7.630 -19.999 1.00 56.94 194 ASP A N 1
ATOM 1589 C CA . ASP A 1 194 ? 26.143 8.991 -20.316 1.00 56.94 194 ASP A CA 1
ATOM 1590 C C . ASP A 1 194 ? 26.845 9.474 -21.599 1.00 56.94 194 ASP A C 1
ATOM 1592 O O . ASP A 1 194 ? 28.045 9.266 -21.780 1.00 56.94 194 ASP A O 1
ATOM 1596 N N . GLU A 1 195 ? 26.132 10.199 -22.470 1.00 49.31 195 GLU A N 1
ATOM 1597 C CA . GLU A 1 195 ? 26.702 10.840 -23.677 1.00 49.31 195 GLU A CA 1
ATOM 1598 C C . GLU A 1 195 ? 27.937 11.711 -23.371 1.00 49.31 195 GLU A C 1
ATOM 1600 O O . GLU A 1 195 ? 28.814 11.893 -24.213 1.00 49.31 195 GLU A O 1
ATOM 1605 N N . LYS A 1 196 ? 28.044 12.228 -22.140 1.00 50.50 196 LYS A N 1
ATOM 1606 C CA . LYS A 1 196 ? 29.197 13.015 -21.676 1.00 50.50 196 LYS A CA 1
ATOM 1607 C C . LYS A 1 196 ? 30.461 12.175 -21.463 1.00 50.50 196 LYS A C 1
ATOM 1609 O O . LYS A 1 196 ? 31.557 12.712 -21.607 1.00 50.50 196 LYS A O 1
ATOM 1614 N N . ASP A 1 197 ? 30.331 10.887 -21.145 1.00 50.78 197 ASP A N 1
ATOM 1615 C CA . ASP A 1 197 ? 31.467 9.965 -21.016 1.00 50.78 197 ASP A CA 1
ATOM 1616 C C . ASP A 1 197 ? 31.947 9.447 -22.388 1.00 50.78 197 ASP A C 1
ATOM 1618 O O . ASP A 1 197 ? 33.112 9.083 -22.514 1.00 50.78 197 ASP A O 1
ATOM 1622 N N . LEU A 1 198 ? 31.110 9.497 -23.437 1.00 50.44 198 LEU A N 1
ATOM 1623 C CA . LEU A 1 198 ? 31.527 9.230 -24.827 1.00 50.44 198 LEU A CA 1
ATOM 1624 C C . LEU A 1 198 ? 32.444 10.323 -25.400 1.00 50.44 198 LEU A C 1
ATOM 1626 O O . LEU A 1 198 ? 33.300 10.031 -26.232 1.00 50.44 198 LEU A O 1
ATOM 1630 N N . ASN A 1 199 ? 32.285 11.570 -24.946 1.00 47.62 199 ASN A N 1
ATOM 1631 C CA . ASN A 1 199 ? 33.025 12.724 -25.469 1.00 47.62 199 ASN A CA 1
ATOM 1632 C C . ASN A 1 199 ? 34.323 13.041 -24.700 1.00 47.62 199 ASN A C 1
ATOM 1634 O O . ASN A 1 199 ? 35.101 13.882 -25.147 1.00 47.62 199 ASN A O 1
ATOM 1638 N N . ASN A 1 200 ? 34.584 12.382 -23.566 1.00 45.41 200 ASN A N 1
ATOM 1639 C CA . ASN A 1 200 ? 35.826 12.537 -22.803 1.00 45.41 200 ASN A CA 1
ATOM 1640 C C . ASN A 1 200 ? 36.765 11.350 -23.063 1.00 45.41 200 ASN A C 1
ATOM 1642 O O . ASN A 1 200 ? 36.689 10.317 -22.404 1.00 45.41 200 ASN A O 1
ATOM 1646 N N . THR A 1 201 ? 37.709 11.536 -23.984 1.00 44.69 201 THR A N 1
ATOM 1647 C CA . THR A 1 201 ? 38.740 10.578 -24.440 1.00 44.69 201 THR A CA 1
ATOM 1648 C C . THR A 1 201 ? 39.748 10.099 -23.376 1.00 44.69 201 THR A C 1
ATOM 1650 O O . THR A 1 201 ? 40.764 9.508 -23.728 1.00 44.69 201 THR A O 1
ATOM 1653 N N . THR A 1 202 ? 39.522 10.341 -22.083 1.00 46.47 202 THR A N 1
ATOM 1654 C CA . THR A 1 202 ? 40.485 10.041 -21.002 1.00 46.47 202 THR A CA 1
ATOM 1655 C C . THR A 1 202 ? 39.976 9.109 -19.906 1.00 46.47 202 THR A C 1
ATOM 1657 O O . THR A 1 202 ? 40.765 8.725 -19.043 1.00 46.47 202 THR A O 1
ATOM 1660 N N . LYS A 1 203 ? 38.708 8.685 -19.921 1.00 46.47 203 LYS A N 1
ATOM 1661 C CA . LYS A 1 203 ? 38.267 7.561 -19.081 1.00 46.47 203 LYS A CA 1
ATOM 1662 C C . LYS A 1 203 ? 38.349 6.281 -19.898 1.00 46.47 203 LYS A C 1
ATOM 1664 O O . LYS A 1 203 ? 37.816 6.242 -21.001 1.00 46.47 203 LYS A O 1
ATOM 1669 N N . GLU A 1 204 ? 38.981 5.247 -19.343 1.00 43.47 204 GLU A N 1
ATOM 1670 C CA . GLU A 1 204 ? 38.864 3.871 -19.832 1.00 43.47 204 GLU A CA 1
ATOM 1671 C C . GLU A 1 204 ? 37.376 3.543 -19.998 1.00 43.47 204 GLU A C 1
ATOM 1673 O O . GLU A 1 204 ? 36.658 3.266 -19.032 1.00 43.47 204 GLU A O 1
ATOM 1678 N N . THR A 1 205 ? 36.881 3.637 -21.228 1.00 49.69 205 THR A N 1
ATOM 1679 C CA . THR A 1 205 ? 35.576 3.114 -21.588 1.00 49.69 205 THR A CA 1
ATOM 1680 C C . THR A 1 205 ? 35.706 1.615 -21.397 1.00 49.69 205 THR A C 1
ATOM 1682 O O . THR A 1 205 ? 36.392 0.945 -22.162 1.00 49.69 205 THR A O 1
ATOM 1685 N N . LYS A 1 206 ? 35.120 1.085 -20.316 1.00 53.38 206 LYS A N 1
ATOM 1686 C CA . LYS A 1 206 ? 34.962 -0.362 -20.164 1.00 53.38 206 LYS A CA 1
ATOM 1687 C C . LYS A 1 206 ? 34.280 -0.854 -21.430 1.00 53.38 206 LYS A C 1
ATOM 1689 O O . LYS A 1 206 ? 33.111 -0.544 -21.660 1.00 53.38 206 LYS A O 1
ATOM 1694 N N . GLU A 1 207 ? 35.034 -1.556 -22.261 1.00 55.09 207 GLU A N 1
ATOM 1695 C CA . GLU A 1 207 ? 34.524 -2.152 -23.480 1.00 55.09 207 GLU A CA 1
ATOM 1696 C C . GLU A 1 207 ? 33.612 -3.301 -23.053 1.00 55.09 207 GLU A C 1
ATOM 1698 O O . GLU A 1 207 ? 34.056 -4.403 -22.739 1.00 55.09 207 GLU A O 1
ATOM 1703 N N . TYR A 1 208 ? 32.321 -3.003 -22.911 1.00 60.88 208 TYR A N 1
ATOM 1704 C CA . TYR A 1 208 ? 31.333 -4.025 -22.611 1.00 60.88 208 TYR A CA 1
ATOM 1705 C C . TYR A 1 208 ? 31.166 -4.892 -23.848 1.00 60.88 208 TYR A C 1
ATOM 1707 O O . TYR A 1 208 ? 30.814 -4.402 -24.925 1.00 60.88 208 TYR A O 1
ATOM 1715 N N . SER A 1 209 ? 31.360 -6.198 -23.691 1.00 71.25 209 SER A N 1
ATOM 1716 C CA . SER A 1 209 ? 31.019 -7.120 -24.764 1.00 71.25 209 SER A CA 1
ATOM 1717 C C . SER A 1 209 ? 29.513 -7.046 -25.045 1.00 71.25 209 SER A C 1
ATOM 1719 O O . SER A 1 209 ? 28.688 -6.898 -24.137 1.00 71.25 209 SER A O 1
ATOM 1721 N N . MET A 1 210 ? 29.120 -7.213 -26.311 1.00 71.25 210 MET A N 1
ATOM 1722 C CA . MET A 1 210 ? 27.703 -7.279 -26.702 1.00 71.25 210 MET A CA 1
ATOM 1723 C C . MET A 1 210 ? 26.935 -8.351 -25.898 1.00 71.25 210 MET A C 1
ATOM 1725 O O . MET A 1 210 ? 25.749 -8.196 -25.599 1.00 71.25 210 MET A O 1
ATOM 1729 N N . LEU A 1 211 ? 27.635 -9.417 -25.491 1.00 76.12 211 LEU A N 1
ATOM 1730 C CA . LEU A 1 211 ? 27.113 -10.486 -24.645 1.00 76.12 211 LEU A CA 1
ATOM 1731 C C . LEU A 1 211 ? 26.806 -10.015 -23.212 1.00 76.12 211 LEU A C 1
ATOM 1733 O O . LEU A 1 211 ? 25.771 -10.383 -22.658 1.00 76.12 211 LEU A O 1
ATOM 1737 N N . GLU A 1 212 ? 27.669 -9.201 -22.604 1.00 72.75 212 GLU A N 1
ATOM 1738 C CA . GLU A 1 212 ? 27.442 -8.637 -21.266 1.00 72.75 212 GLU A CA 1
ATOM 1739 C C . GLU A 1 212 ? 26.295 -7.630 -21.262 1.00 72.75 212 GLU A C 1
ATOM 1741 O O . GLU A 1 212 ? 25.421 -7.710 -20.398 1.00 72.75 212 GLU A O 1
ATOM 1746 N N . ALA A 1 213 ? 26.235 -6.748 -22.264 1.00 72.31 213 ALA A N 1
ATOM 1747 C CA . ALA A 1 213 ? 25.126 -5.811 -22.423 1.00 72.31 213 ALA A CA 1
ATOM 1748 C C . ALA A 1 213 ? 23.784 -6.554 -22.536 1.00 72.31 213 ALA A C 1
ATOM 1750 O O . ALA A 1 213 ? 22.820 -6.232 -21.840 1.00 72.31 213 ALA A O 1
ATOM 1751 N N . SER A 1 214 ? 23.741 -7.616 -23.347 1.00 81.19 214 SER A N 1
ATOM 1752 C CA . SER A 1 214 ? 22.556 -8.463 -23.496 1.00 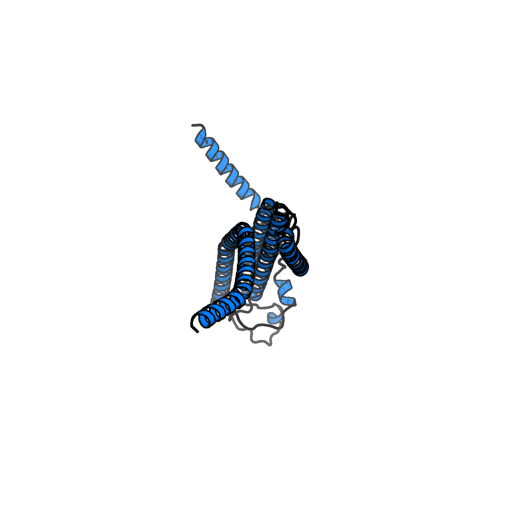81.19 214 SER A CA 1
ATOM 1753 C C . SER A 1 214 ? 22.138 -9.139 -22.180 1.00 81.19 214 SER A C 1
ATOM 1755 O O . SER A 1 214 ? 20.947 -9.164 -21.849 1.00 81.19 214 SER A O 1
ATOM 1757 N N . ARG A 1 215 ? 23.098 -9.637 -21.386 1.00 82.69 215 ARG A N 1
ATOM 1758 C CA . ARG A 1 215 ? 22.825 -10.230 -20.064 1.00 82.69 215 ARG A CA 1
ATOM 1759 C C . ARG A 1 215 ? 22.245 -9.211 -19.085 1.00 82.69 215 ARG A C 1
ATOM 1761 O O . ARG A 1 215 ? 21.261 -9.526 -18.420 1.00 82.69 215 ARG A O 1
ATOM 1768 N N . ILE A 1 216 ? 22.801 -8.001 -19.030 1.00 80.56 216 ILE A N 1
ATOM 1769 C CA . ILE A 1 216 ? 22.322 -6.927 -18.145 1.00 80.56 216 ILE A CA 1
ATOM 1770 C C . ILE A 1 216 ? 20.892 -6.520 -18.514 1.00 80.56 216 ILE A C 1
ATOM 1772 O O . ILE A 1 216 ? 20.024 -6.498 -17.644 1.00 80.56 216 ILE A O 1
ATOM 1776 N N . ILE A 1 217 ? 20.614 -6.287 -19.801 1.00 83.38 217 ILE A N 1
ATOM 1777 C CA . ILE A 1 217 ? 19.262 -5.958 -20.290 1.00 83.38 217 ILE A CA 1
ATOM 1778 C C . ILE A 1 217 ? 18.266 -7.065 -19.917 1.00 83.38 217 ILE A C 1
ATOM 1780 O O . ILE A 1 217 ? 17.152 -6.791 -19.465 1.00 83.38 217 ILE A O 1
ATOM 1784 N N . THR A 1 218 ? 18.671 -8.328 -20.077 1.00 86.81 218 THR A N 1
ATOM 1785 C CA . THR A 1 218 ? 17.829 -9.481 -19.735 1.00 86.81 218 THR A CA 1
ATOM 1786 C C . THR A 1 218 ? 17.553 -9.555 -18.232 1.00 86.81 218 THR A C 1
ATOM 1788 O O . THR A 1 218 ? 16.409 -9.792 -17.843 1.00 86.81 218 THR A O 1
ATOM 1791 N N . SER A 1 219 ? 18.562 -9.301 -17.392 1.00 85.44 219 SER A N 1
ATOM 1792 C CA . SER A 1 219 ? 18.404 -9.247 -15.933 1.00 85.44 219 SER A CA 1
ATOM 1793 C C . SER A 1 219 ? 17.440 -8.140 -15.519 1.00 85.44 219 SER A C 1
ATOM 1795 O O . SER A 1 219 ? 16.461 -8.421 -14.839 1.00 85.44 219 SER A O 1
ATOM 1797 N N . ILE A 1 220 ? 17.641 -6.912 -16.011 1.00 84.81 220 ILE A N 1
ATOM 1798 C CA . ILE A 1 220 ? 16.770 -5.761 -15.721 1.00 84.81 220 ILE A CA 1
ATOM 1799 C C . ILE A 1 220 ? 15.316 -6.072 -16.081 1.00 84.81 220 ILE A C 1
ATOM 1801 O O . ILE A 1 220 ? 14.400 -5.817 -15.300 1.00 84.81 220 ILE A O 1
ATOM 1805 N N . LYS A 1 221 ? 15.093 -6.658 -17.261 1.00 89.56 221 LYS A N 1
ATOM 1806 C CA . LYS A 1 221 ? 13.759 -7.072 -17.698 1.00 89.56 221 LYS A CA 1
ATOM 1807 C C . LYS A 1 221 ? 13.140 -8.094 -16.742 1.00 89.56 221 LYS A C 1
ATOM 1809 O O . LYS A 1 221 ? 11.971 -7.951 -16.396 1.00 89.56 221 LYS A O 1
ATOM 1814 N N . SER A 1 222 ? 13.908 -9.102 -16.330 1.00 89.31 222 SER A N 1
ATOM 1815 C CA . SER A 1 222 ? 13.454 -10.120 -15.378 1.00 89.31 222 SER A CA 1
ATOM 1816 C C . SER A 1 222 ? 13.115 -9.516 -14.014 1.00 89.31 222 SER A C 1
ATOM 1818 O O . SER A 1 222 ? 12.105 -9.888 -13.416 1.00 89.31 222 SER A O 1
ATOM 1820 N N . ASP A 1 223 ? 13.919 -8.569 -13.534 1.00 87.44 223 ASP A N 1
ATOM 1821 C CA . ASP A 1 223 ? 13.706 -7.889 -12.255 1.00 87.44 223 ASP A CA 1
ATOM 1822 C C . ASP A 1 223 ? 12.435 -7.032 -12.287 1.00 87.44 223 ASP A C 1
ATOM 1824 O O . ASP A 1 223 ? 11.615 -7.100 -11.370 1.00 87.44 223 ASP A O 1
ATOM 1828 N N . ILE A 1 224 ? 12.220 -6.289 -13.379 1.00 90.88 224 ILE A N 1
ATOM 1829 C CA . ILE A 1 224 ? 10.989 -5.523 -13.612 1.00 90.88 224 ILE A CA 1
ATOM 1830 C C . ILE A 1 224 ? 9.770 -6.450 -13.649 1.00 90.88 224 ILE A C 1
ATOM 1832 O O . ILE A 1 224 ? 8.790 -6.198 -12.949 1.00 90.88 224 ILE A O 1
ATOM 1836 N N . ASP A 1 225 ? 9.828 -7.533 -14.428 1.00 92.56 225 ASP A N 1
ATOM 1837 C CA . ASP A 1 225 ? 8.715 -8.480 -14.562 1.00 92.56 225 ASP A CA 1
ATOM 1838 C C . ASP A 1 225 ? 8.393 -9.156 -13.214 1.00 92.56 225 ASP A C 1
ATOM 1840 O O . ASP A 1 225 ? 7.224 -9.332 -12.856 1.00 92.56 225 ASP A O 1
ATOM 1844 N N . THR A 1 226 ? 9.426 -9.468 -12.425 1.00 92.62 226 THR A N 1
ATOM 1845 C CA . THR A 1 226 ? 9.287 -10.020 -11.071 1.00 92.62 226 THR A CA 1
ATOM 1846 C C . THR A 1 226 ? 8.621 -9.026 -10.126 1.00 92.62 226 THR A C 1
ATOM 1848 O O . THR A 1 226 ? 7.695 -9.402 -9.407 1.00 92.62 226 THR A O 1
ATOM 1851 N N . GLU A 1 227 ? 9.044 -7.762 -10.127 1.00 92.69 227 GLU A N 1
ATOM 1852 C CA . GLU A 1 227 ? 8.485 -6.755 -9.225 1.00 92.69 227 GLU A CA 1
ATOM 1853 C C . GLU A 1 227 ? 7.048 -6.368 -9.602 1.00 92.69 227 GLU A C 1
ATOM 1855 O O . GLU A 1 227 ? 6.201 -6.239 -8.719 1.00 92.69 227 GLU A O 1
ATOM 1860 N N . VAL A 1 228 ? 6.720 -6.265 -10.894 1.00 94.12 228 VAL A N 1
ATOM 1861 C CA . VAL A 1 228 ? 5.332 -6.049 -11.340 1.00 94.12 228 VAL A CA 1
ATOM 1862 C C . VAL A 1 228 ? 4.443 -7.213 -10.893 1.00 94.12 228 VAL A C 1
ATOM 1864 O O . VAL A 1 228 ? 3.382 -6.995 -10.305 1.00 94.12 228 VAL A O 1
ATOM 1867 N N . SER A 1 229 ? 4.892 -8.457 -11.089 1.00 94.50 229 SER A N 1
ATOM 1868 C CA . SER A 1 229 ? 4.179 -9.651 -10.612 1.00 94.50 229 SER A CA 1
ATOM 1869 C C . SER A 1 229 ? 3.991 -9.638 -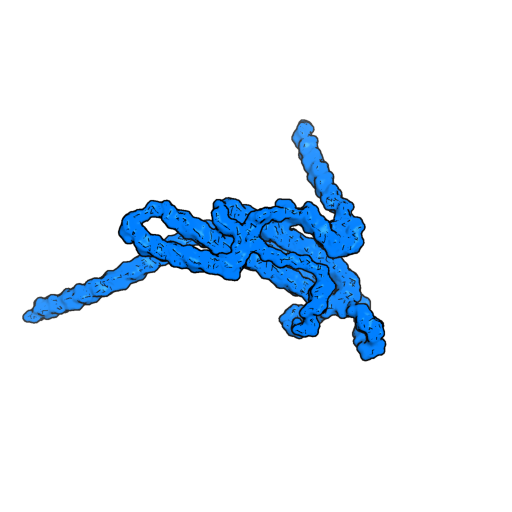9.089 1.00 94.50 229 SER A C 1
ATOM 1871 O O . SER A 1 229 ? 2.900 -9.909 -8.576 1.00 94.50 229 SER A O 1
ATOM 1873 N N . ASN A 1 230 ? 5.031 -9.248 -8.351 1.00 93.44 230 ASN A N 1
ATOM 1874 C CA . ASN A 1 230 ? 4.987 -9.094 -6.904 1.00 93.44 230 ASN A CA 1
ATOM 1875 C C . ASN A 1 230 ? 3.970 -8.022 -6.465 1.00 93.44 230 ASN A C 1
ATOM 1877 O O . ASN A 1 230 ? 3.169 -8.272 -5.562 1.00 93.44 230 ASN A O 1
ATOM 1881 N N . ALA A 1 231 ? 3.929 -6.867 -7.133 1.00 93.75 231 ALA A N 1
ATOM 1882 C CA . ALA A 1 231 ? 2.965 -5.805 -6.854 1.00 93.75 231 ALA A CA 1
ATOM 1883 C C . ALA A 1 231 ? 1.513 -6.278 -7.044 1.00 93.75 231 ALA A C 1
ATOM 1885 O O . ALA A 1 231 ? 0.690 -6.075 -6.146 1.00 93.75 231 ALA A O 1
ATOM 1886 N N . TYR A 1 232 ? 1.213 -6.983 -8.142 1.00 93.25 232 TYR A N 1
ATOM 1887 C CA . TYR A 1 232 ? -0.112 -7.574 -8.381 1.00 93.25 232 TYR A CA 1
ATOM 1888 C C . TYR A 1 232 ? -0.478 -8.666 -7.371 1.00 93.25 232 TYR A C 1
ATOM 1890 O O . TYR A 1 232 ? -1.652 -8.826 -7.041 1.00 93.25 232 TYR A O 1
ATOM 1898 N N . LYS A 1 233 ? 0.506 -9.403 -6.845 1.00 95.06 233 LYS A N 1
ATOM 1899 C CA . LYS A 1 233 ? 0.287 -10.411 -5.800 1.00 95.06 233 LYS A CA 1
ATOM 1900 C C . LYS A 1 233 ? 0.000 -9.783 -4.433 1.00 95.06 233 LYS A C 1
ATOM 1902 O O . LYS A 1 233 ? -0.863 -10.271 -3.708 1.00 95.06 233 LYS A O 1
ATOM 1907 N N . ILE A 1 234 ? 0.723 -8.726 -4.064 1.00 91.69 234 ILE A N 1
ATOM 1908 C CA . ILE A 1 234 ? 0.609 -8.078 -2.747 1.00 91.69 234 ILE A CA 1
ATOM 1909 C C . ILE A 1 234 ? -0.647 -7.208 -2.653 1.00 91.69 234 ILE A C 1
ATOM 1911 O O . ILE A 1 234 ? -1.302 -7.209 -1.611 1.00 91.69 234 ILE A O 1
ATOM 1915 N N . PHE A 1 235 ? -1.002 -6.496 -3.725 1.00 90.31 235 PHE A N 1
ATOM 1916 C CA . PHE A 1 235 ? -2.167 -5.607 -3.786 1.00 90.31 235 PHE A CA 1
ATOM 1917 C C . PHE A 1 235 ? -3.460 -6.208 -3.180 1.00 90.31 235 PHE A C 1
ATOM 1919 O O . PHE A 1 235 ? -3.989 -5.629 -2.223 1.00 90.31 235 PHE A O 1
ATOM 1926 N N . PRO A 1 236 ? -3.961 -7.377 -3.631 1.00 92.62 236 PRO A N 1
ATOM 1927 C CA . PRO A 1 236 ? -5.199 -7.940 -3.096 1.00 92.62 236 PRO A CA 1
ATOM 1928 C C . PRO A 1 236 ? -5.053 -8.405 -1.641 1.00 92.62 236 PRO A C 1
ATOM 1930 O O . PRO A 1 236 ? -6.006 -8.309 -0.870 1.00 92.62 236 PRO A O 1
ATOM 1933 N N . ILE A 1 237 ? -3.861 -8.862 -1.237 1.00 94.19 237 ILE A N 1
ATOM 1934 C CA . ILE A 1 237 ? -3.576 -9.288 0.141 1.00 94.19 237 ILE A CA 1
ATOM 1935 C C . ILE A 1 237 ? -3.660 -8.089 1.090 1.00 94.19 237 ILE A C 1
ATOM 1937 O O . ILE A 1 237 ? -4.298 -8.176 2.139 1.00 94.19 237 ILE A O 1
ATOM 1941 N N . ALA A 1 238 ? -3.055 -6.960 0.714 1.00 93.38 238 ALA A N 1
ATOM 1942 C CA . ALA A 1 238 ? -3.076 -5.739 1.510 1.00 93.38 238 ALA A CA 1
ATOM 1943 C C . ALA A 1 238 ? -4.504 -5.190 1.663 1.00 93.38 238 ALA A C 1
ATOM 1945 O O . ALA A 1 238 ? -4.922 -4.847 2.771 1.00 93.38 238 ALA A O 1
ATOM 1946 N N . TYR A 1 239 ? -5.285 -5.180 0.578 1.00 93.50 239 TYR A N 1
ATOM 1947 C CA . TYR A 1 239 ? -6.684 -4.759 0.626 1.00 93.50 239 TYR A CA 1
ATOM 1948 C C . TYR A 1 239 ? -7.545 -5.690 1.494 1.00 93.50 239 TYR A C 1
ATOM 1950 O O . TYR A 1 239 ? -8.327 -5.215 2.321 1.00 93.50 239 TYR A O 1
ATOM 1958 N N . HIS A 1 240 ? -7.365 -7.007 1.370 1.00 92.94 240 HIS A N 1
ATOM 1959 C CA . HIS A 1 240 ? -8.054 -7.984 2.212 1.00 92.94 240 HIS A CA 1
ATOM 1960 C C . HIS A 1 240 ? -7.715 -7.791 3.697 1.00 92.94 240 HIS A C 1
ATOM 1962 O O . HIS A 1 240 ? -8.616 -7.704 4.530 1.00 92.94 240 HIS A O 1
ATOM 1968 N N . ALA A 1 241 ? -6.428 -7.648 4.030 1.00 93.69 241 ALA A N 1
ATOM 1969 C CA . ALA A 1 241 ? -5.978 -7.400 5.398 1.00 93.69 241 ALA A CA 1
ATOM 1970 C C . ALA A 1 241 ? -6.570 -6.107 5.981 1.00 93.69 241 ALA A C 1
ATOM 1972 O O . ALA A 1 241 ? -6.991 -6.088 7.137 1.00 93.69 241 ALA A O 1
ATOM 1973 N N . TYR A 1 242 ? -6.659 -5.041 5.180 1.00 93.38 242 TYR A N 1
ATOM 1974 C CA . TYR A 1 242 ? -7.345 -3.814 5.578 1.00 93.38 242 TYR A CA 1
ATOM 1975 C C . TYR A 1 242 ? -8.842 -4.042 5.847 1.00 93.38 242 TYR A C 1
ATOM 1977 O O . TYR A 1 242 ? -9.352 -3.579 6.867 1.00 93.38 242 TYR A O 1
ATOM 1985 N N . SER A 1 243 ? -9.548 -4.771 4.976 1.00 91.56 243 SER A N 1
ATOM 1986 C CA . SER A 1 243 ? -10.976 -5.053 5.168 1.00 91.56 243 SER A CA 1
ATOM 1987 C C . SER A 1 243 ? -11.230 -5.859 6.447 1.00 91.56 243 SER A C 1
ATOM 1989 O O . SER A 1 243 ? -12.136 -5.523 7.210 1.00 91.56 243 SER A O 1
ATOM 1991 N N . GLU A 1 244 ? -10.407 -6.876 6.711 1.00 91.88 244 GLU A N 1
ATOM 1992 C CA . GLU A 1 244 ? -10.450 -7.645 7.959 1.00 91.88 244 GLU A CA 1
ATOM 1993 C C . GLU A 1 244 ? -10.170 -6.763 9.176 1.00 91.88 244 GLU A C 1
ATOM 1995 O O . GLU A 1 244 ? -10.872 -6.844 10.186 1.00 91.88 244 GLU A O 1
ATOM 2000 N N . TYR A 1 245 ? -9.181 -5.875 9.080 1.00 92.38 245 TYR A N 1
ATOM 2001 C CA . TYR A 1 245 ? -8.878 -4.922 10.138 1.00 92.38 245 TYR A CA 1
ATOM 2002 C C . TYR A 1 245 ? -10.071 -4.009 10.451 1.00 92.38 245 TYR A C 1
ATOM 2004 O O . TYR A 1 245 ? -10.466 -3.883 11.611 1.00 92.38 245 TYR A O 1
ATOM 2012 N N . GLU A 1 246 ? -10.664 -3.380 9.432 1.00 90.06 246 GLU A N 1
ATOM 2013 C CA . GLU A 1 246 ? -11.790 -2.459 9.608 1.00 90.06 246 GLU A CA 1
ATOM 2014 C C . GLU A 1 246 ? -13.003 -3.155 10.237 1.00 90.06 246 GLU A C 1
ATOM 2016 O O . GLU A 1 246 ? -13.627 -2.600 11.142 1.00 90.06 246 GLU A O 1
ATOM 2021 N N . ASN A 1 247 ? -13.310 -4.378 9.798 1.00 89.75 247 ASN A N 1
ATOM 2022 C CA . ASN A 1 247 ? -14.437 -5.150 10.318 1.00 89.75 247 ASN A CA 1
ATOM 2023 C C . ASN A 1 247 ? -14.239 -5.538 11.797 1.00 89.75 247 ASN A C 1
ATOM 2025 O O . ASN A 1 247 ? -15.195 -5.526 12.573 1.00 89.75 247 ASN A O 1
ATOM 2029 N N . ASN A 1 248 ? -13.004 -5.856 12.197 1.00 90.81 248 ASN A N 1
ATOM 2030 C CA . ASN A 1 248 ? -12.700 -6.387 13.527 1.00 90.81 248 ASN A CA 1
ATOM 2031 C C . ASN A 1 248 ? -12.313 -5.315 14.559 1.00 90.81 248 ASN A C 1
ATOM 2033 O O . ASN A 1 248 ? -12.389 -5.563 15.768 1.00 90.81 248 ASN A O 1
ATOM 2037 N N . PHE A 1 249 ? -11.923 -4.112 14.124 1.00 91.81 249 PHE A N 1
ATOM 2038 C CA . PHE A 1 249 ? -11.466 -3.055 15.027 1.00 91.81 249 PHE A CA 1
ATOM 2039 C C . PHE A 1 249 ? -12.475 -2.681 16.132 1.00 91.81 249 PHE A C 1
ATOM 2041 O O . PHE A 1 249 ? -12.045 -2.590 17.286 1.00 91.81 249 PHE A O 1
ATOM 2048 N N . PRO A 1 250 ? -13.790 -2.500 15.870 1.00 89.50 250 PRO A N 1
ATOM 2049 C CA . PRO A 1 250 ? -14.746 -2.158 16.925 1.00 89.50 250 PRO A CA 1
ATOM 2050 C C . PRO A 1 250 ? -14.778 -3.185 18.063 1.00 89.50 250 PRO A C 1
ATOM 2052 O O . PRO A 1 250 ? -14.754 -2.808 19.233 1.00 89.50 250 PRO A O 1
ATOM 2055 N N . ILE A 1 251 ? -14.785 -4.479 17.726 1.00 88.75 251 ILE A N 1
ATOM 2056 C CA . ILE A 1 251 ? -14.804 -5.573 18.707 1.00 88.75 251 ILE A CA 1
ATOM 2057 C C . ILE A 1 251 ? -13.493 -5.592 19.490 1.00 88.75 251 ILE A C 1
ATOM 2059 O O . ILE A 1 251 ? -13.514 -5.656 20.718 1.00 88.75 251 ILE A O 1
ATOM 2063 N N . HIS A 1 252 ? -12.353 -5.471 18.804 1.00 89.75 252 HIS A N 1
ATOM 2064 C CA . HIS A 1 252 ? -11.051 -5.413 19.465 1.00 89.75 252 HIS A CA 1
ATOM 2065 C C . HIS A 1 252 ? -10.964 -4.234 20.447 1.00 89.75 252 HIS A C 1
ATOM 2067 O O . HIS A 1 252 ? -10.461 -4.376 21.562 1.00 89.75 252 HIS A O 1
ATOM 2073 N N . PHE A 1 253 ? -11.487 -3.068 20.062 1.00 88.88 253 PHE A N 1
ATOM 2074 C CA . PHE A 1 253 ? -11.527 -1.898 20.931 1.00 88.88 253 PHE A CA 1
ATOM 2075 C C . PHE A 1 253 ? -12.420 -2.122 22.161 1.00 88.88 253 PHE A C 1
ATOM 2077 O O . PHE A 1 253 ? -12.004 -1.818 23.276 1.00 88.88 253 PHE A O 1
ATOM 2084 N N . LEU A 1 254 ? -13.607 -2.711 21.995 1.00 86.50 254 LEU A N 1
ATOM 2085 C CA . LEU A 1 254 ? -14.486 -3.054 23.120 1.00 86.50 254 LEU A CA 1
ATOM 2086 C C . LEU A 1 254 ? -13.842 -4.071 24.074 1.00 86.50 254 LEU A C 1
ATOM 2088 O O . LEU A 1 254 ? -13.894 -3.890 25.289 1.00 86.50 254 LEU A O 1
ATOM 2092 N N . MET A 1 255 ? -13.179 -5.099 23.542 1.00 87.38 255 MET A N 1
ATOM 2093 C CA . MET A 1 255 ? -12.453 -6.090 24.344 1.00 87.38 255 MET A CA 1
ATOM 2094 C C . MET A 1 255 ? -11.314 -5.466 25.155 1.00 87.38 255 MET A C 1
ATOM 2096 O O . MET A 1 255 ? -11.101 -5.837 26.309 1.00 87.38 255 MET A O 1
ATOM 2100 N N . MET A 1 256 ? -10.600 -4.496 24.578 1.00 84.44 256 MET A N 1
ATOM 2101 C CA . MET A 1 256 ? -9.569 -3.738 25.289 1.00 84.44 256 MET A CA 1
ATOM 2102 C C . MET A 1 256 ? -10.156 -2.986 26.491 1.00 84.44 256 MET A C 1
ATOM 2104 O O . MET A 1 256 ? -9.561 -3.007 27.565 1.00 84.44 256 MET A O 1
ATOM 2108 N N . LEU A 1 257 ? -11.333 -2.376 26.337 1.00 81.94 257 LEU A N 1
ATOM 2109 C CA . LEU A 1 257 ? -12.006 -1.665 27.425 1.00 81.94 257 LEU A CA 1
ATOM 2110 C C . LEU A 1 257 ? -12.488 -2.611 28.530 1.00 81.94 257 LEU A C 1
ATOM 2112 O O . LEU A 1 257 ? -12.208 -2.370 29.700 1.00 81.94 257 LEU A O 1
ATOM 2116 N N . LEU A 1 258 ? -13.122 -3.732 28.167 1.00 82.00 258 LEU A N 1
ATOM 2117 C CA . LEU A 1 258 ? -13.539 -4.757 29.134 1.00 82.00 258 LEU A CA 1
ATOM 2118 C C . LEU A 1 258 ? -12.355 -5.298 29.942 1.00 82.00 258 LEU A C 1
ATOM 2120 O O . LEU A 1 258 ? -12.468 -5.542 31.143 1.00 82.00 258 LEU A O 1
ATOM 2124 N N . ARG A 1 259 ? -11.203 -5.474 29.287 1.00 82.50 259 ARG A N 1
ATOM 2125 C CA . ARG A 1 259 ? -9.968 -5.899 29.944 1.00 82.50 259 ARG A CA 1
ATOM 2126 C C . ARG A 1 259 ? -9.495 -4.867 30.968 1.00 82.50 259 ARG A C 1
ATOM 2128 O O . ARG A 1 259 ? -9.144 -5.260 32.078 1.00 82.50 259 ARG A O 1
ATOM 2135 N N . GLU A 1 260 ? -9.470 -3.582 30.613 1.00 79.62 260 GLU A N 1
ATOM 2136 C CA . GLU A 1 260 ? -9.096 -2.503 31.539 1.00 79.62 260 GLU A CA 1
ATOM 2137 C C . GLU A 1 260 ? -10.030 -2.473 32.763 1.00 79.62 260 GLU A C 1
ATOM 2139 O O . GLU A 1 260 ? -9.546 -2.482 33.898 1.00 79.62 260 GLU A O 1
ATOM 2144 N N . ASP A 1 261 ? -11.347 -2.552 32.551 1.00 77.00 261 ASP A N 1
ATOM 2145 C CA . ASP A 1 261 ? -12.341 -2.587 33.631 1.00 77.00 261 ASP A CA 1
ATOM 2146 C C . ASP A 1 261 ? -12.157 -3.804 34.548 1.00 77.00 261 ASP A C 1
ATOM 2148 O O . ASP A 1 261 ? -12.206 -3.678 35.775 1.00 77.00 261 ASP A O 1
ATOM 2152 N N . PHE A 1 262 ? -11.882 -4.981 33.975 1.00 81.56 262 PHE A N 1
ATOM 2153 C CA . PHE A 1 262 ? -11.605 -6.194 34.742 1.00 81.56 262 PHE A CA 1
ATOM 2154 C C . PHE A 1 262 ? -10.362 -6.047 35.629 1.00 81.56 262 PHE A C 1
ATOM 2156 O O . PHE A 1 262 ? -10.394 -6.441 36.798 1.00 81.56 262 PHE A O 1
ATOM 2163 N N . TYR A 1 263 ? -9.275 -5.456 35.117 1.00 78.50 263 TYR A N 1
ATOM 2164 C CA . TYR A 1 263 ? -8.082 -5.197 35.930 1.00 78.50 263 TYR A CA 1
ATOM 2165 C C . TYR A 1 263 ? -8.378 -4.236 37.080 1.00 78.50 263 TYR A C 1
ATOM 2167 O O . TYR A 1 263 ? -8.020 -4.531 38.221 1.00 78.50 263 TYR A O 1
ATOM 2175 N N . VAL A 1 264 ? -9.073 -3.128 36.809 1.00 80.56 264 VAL A N 1
ATOM 2176 C CA . VAL A 1 264 ? -9.445 -2.148 37.840 1.00 80.56 264 VAL A CA 1
ATOM 2177 C C . VAL A 1 264 ? -10.338 -2.787 38.904 1.00 80.56 264 VAL A C 1
ATOM 2179 O O . VAL A 1 264 ? -10.131 -2.567 40.101 1.00 80.56 264 VAL A O 1
ATOM 2182 N N . PHE A 1 265 ? -11.313 -3.600 38.493 1.00 80.25 265 PHE A N 1
ATOM 2183 C CA . PHE A 1 265 ? -12.172 -4.341 39.411 1.00 80.25 265 PHE A CA 1
ATOM 2184 C C . PHE A 1 265 ? -11.362 -5.300 40.285 1.00 80.25 265 PHE A C 1
ATOM 2186 O O . PHE A 1 265 ? -11.484 -5.262 41.509 1.00 80.25 265 PHE A O 1
ATOM 2193 N N . ARG A 1 266 ? -10.491 -6.111 39.675 1.00 81.19 266 ARG A N 1
ATOM 2194 C CA . ARG A 1 266 ? -9.633 -7.062 40.386 1.00 81.19 266 ARG A CA 1
ATOM 2195 C C . ARG A 1 266 ? -8.741 -6.362 41.412 1.00 81.19 266 ARG A C 1
ATOM 2197 O O . ARG A 1 266 ? -8.650 -6.829 42.545 1.00 81.19 266 ARG A O 1
ATOM 2204 N N . GLU A 1 267 ? -8.113 -5.242 41.060 1.00 82.69 267 GLU A N 1
ATOM 2205 C CA . GLU A 1 267 ? -7.291 -4.481 42.007 1.00 82.69 267 GLU A CA 1
ATOM 2206 C C . GLU A 1 267 ? -8.101 -3.925 43.180 1.00 82.69 267 GLU A C 1
ATOM 2208 O O . GLU A 1 267 ? -7.670 -4.018 44.331 1.00 82.69 267 GLU A O 1
ATOM 2213 N N . LYS A 1 268 ? -9.284 -3.360 42.910 1.00 81.62 268 LYS A N 1
ATOM 2214 C CA . LYS A 1 268 ? -10.176 -2.856 43.963 1.00 81.62 268 LYS A CA 1
ATOM 2215 C C . LYS A 1 268 ? -10.639 -3.983 44.879 1.00 81.62 268 LYS A C 1
ATOM 2217 O O . LYS A 1 268 ? -10.602 -3.821 46.095 1.00 81.62 268 LYS A O 1
ATOM 2222 N N . LEU A 1 269 ? -11.008 -5.130 44.313 1.00 83.50 269 LEU A N 1
ATOM 2223 C CA . LEU A 1 269 ? -11.405 -6.308 45.074 1.00 83.50 269 LEU A CA 1
ATOM 2224 C C . LEU A 1 269 ? -10.264 -6.790 45.979 1.00 83.50 269 LEU A C 1
ATOM 2226 O O . LEU A 1 269 ? -10.487 -6.994 47.167 1.00 83.50 269 LEU A O 1
ATOM 2230 N N . HIS A 1 270 ? -9.033 -6.891 45.466 1.00 81.94 270 HIS A N 1
ATOM 2231 C CA . HIS A 1 270 ? -7.867 -7.235 46.286 1.00 81.94 270 HIS A CA 1
ATOM 2232 C C . HIS A 1 270 ? -7.634 -6.230 47.423 1.00 81.94 270 HIS A C 1
ATOM 2234 O O . HIS A 1 270 ? -7.383 -6.641 48.556 1.00 81.94 270 HIS A O 1
ATOM 2240 N N . LYS A 1 271 ? -7.756 -4.924 47.152 1.00 83.00 271 LYS A N 1
ATOM 2241 C CA . LYS A 1 271 ? -7.623 -3.873 48.175 1.00 83.00 271 LYS A CA 1
ATOM 2242 C C . LYS A 1 271 ? -8.686 -3.980 49.269 1.00 83.00 271 LYS A C 1
ATOM 2244 O O . LYS A 1 271 ? -8.362 -3.744 50.425 1.00 83.00 271 LYS A O 1
ATOM 2249 N N . VAL A 1 272 ? -9.921 -4.347 48.924 1.00 84.69 272 VAL A N 1
ATOM 2250 C CA . VAL A 1 272 ? -11.025 -4.509 49.888 1.00 84.69 272 VAL A CA 1
ATOM 2251 C C . VAL A 1 272 ? -10.915 -5.823 50.666 1.00 84.69 272 VAL A C 1
ATOM 2253 O O . VAL A 1 272 ? -11.135 -5.842 51.875 1.00 84.69 272 VAL A O 1
ATOM 2256 N N . LEU A 1 273 ? -10.545 -6.920 50.003 1.00 82.62 273 LEU A N 1
ATOM 2257 C CA . LEU A 1 273 ? -10.429 -8.233 50.641 1.00 82.62 273 LEU A CA 1
ATOM 2258 C C . LEU A 1 273 ? -9.213 -8.341 51.567 1.00 82.62 273 LEU A C 1
ATOM 2260 O O . LEU A 1 273 ? -9.278 -9.073 52.549 1.00 82.62 273 LEU A O 1
ATOM 2264 N N . ASN A 1 274 ? -8.119 -7.617 51.309 1.00 79.56 274 ASN A N 1
ATOM 2265 C CA . ASN A 1 274 ? -6.911 -7.695 52.142 1.00 79.56 274 ASN A CA 1
ATOM 2266 C C . ASN A 1 274 ? -7.167 -7.347 53.624 1.00 79.56 274 ASN A C 1
ATOM 2268 O O . ASN A 1 274 ? -6.816 -8.153 54.490 1.00 79.56 274 ASN A O 1
ATOM 2272 N N . PRO A 1 275 ? -7.798 -6.204 53.955 1.00 81.00 275 PRO A N 1
ATOM 2273 C CA . PRO A 1 275 ? -8.167 -5.883 55.331 1.00 81.00 275 PRO A CA 1
ATOM 2274 C C . PRO A 1 275 ? -9.157 -6.883 55.935 1.00 81.00 275 PRO A C 1
ATOM 2276 O O . PRO A 1 275 ? -9.002 -7.257 57.094 1.00 81.00 275 PRO A O 1
ATOM 2279 N N . ILE A 1 276 ? -10.138 -7.360 55.158 1.00 75.38 276 ILE A N 1
ATOM 2280 C CA . ILE A 1 276 ? -11.118 -8.355 55.625 1.00 75.38 276 ILE A CA 1
ATOM 2281 C C . ILE A 1 276 ? -10.412 -9.656 56.005 1.00 75.38 276 ILE A C 1
ATOM 2283 O O . ILE A 1 276 ? -10.636 -10.173 57.095 1.00 75.38 276 ILE A O 1
ATOM 2287 N N . ASN A 1 277 ? -9.497 -10.142 55.164 1.00 71.62 277 ASN A N 1
ATOM 2288 C CA . ASN A 1 277 ? -8.691 -11.319 55.467 1.00 71.62 277 ASN A CA 1
ATOM 2289 C C . ASN A 1 277 ? -7.889 -11.119 56.757 1.00 71.62 277 ASN A C 1
ATOM 2291 O O . ASN A 1 277 ? -7.896 -11.993 57.619 1.00 71.62 277 ASN A O 1
ATOM 2295 N N . GLN A 1 278 ? -7.260 -9.956 56.952 1.00 71.75 278 GLN A N 1
ATOM 2296 C CA . GLN A 1 278 ? -6.551 -9.660 58.202 1.00 71.75 278 GLN A CA 1
ATOM 2297 C C . GLN A 1 278 ? -7.475 -9.650 59.428 1.00 71.75 278 GLN A C 1
ATOM 2299 O O . GLN A 1 278 ? -7.082 -10.138 60.487 1.00 71.75 278 GLN A O 1
ATOM 2304 N N . VAL A 1 279 ? -8.691 -9.113 59.309 1.00 77.06 279 VAL A N 1
ATOM 2305 C CA . VAL A 1 279 ? -9.681 -9.111 60.395 1.00 77.06 279 VAL A CA 1
ATOM 2306 C C . VAL A 1 279 ? -10.147 -10.532 60.707 1.00 77.06 279 VAL A C 1
ATOM 2308 O O . VAL A 1 279 ? -10.136 -10.920 61.871 1.00 77.06 279 VAL A O 1
ATOM 2311 N N . VAL A 1 280 ? -10.467 -11.339 59.693 1.00 71.50 280 VAL A N 1
ATOM 2312 C CA . VAL A 1 280 ? -10.854 -12.750 59.860 1.00 71.50 280 VAL A CA 1
ATOM 2313 C C . VAL A 1 280 ? -9.738 -13.549 60.538 1.00 71.50 280 VAL A C 1
ATOM 2315 O O . VAL A 1 280 ? -10.008 -14.281 61.489 1.00 71.50 280 VAL A O 1
ATOM 2318 N N . TYR A 1 281 ? -8.478 -13.355 60.135 1.00 73.00 281 TYR A N 1
ATOM 2319 C CA . TYR A 1 281 ? -7.327 -13.971 60.804 1.00 73.00 281 TYR A CA 1
ATOM 2320 C C . TYR A 1 281 ? -7.205 -13.544 62.273 1.00 73.00 281 TYR A C 1
ATOM 2322 O O . TYR A 1 281 ? -6.965 -14.384 63.140 1.00 73.00 281 TYR A O 1
ATOM 2330 N N . LYS A 1 282 ? -7.395 -12.253 62.580 1.00 78.75 282 LYS A N 1
ATOM 2331 C CA . LYS A 1 282 ? -7.354 -11.742 63.960 1.00 78.75 282 LYS A CA 1
ATOM 2332 C C . LYS A 1 282 ? -8.491 -12.302 64.817 1.00 78.75 282 LYS A C 1
ATOM 2334 O O . LYS A 1 282 ? -8.224 -12.729 65.935 1.00 78.75 282 LYS A O 1
ATOM 2339 N N . ILE A 1 283 ? -9.720 -12.353 64.297 1.00 76.12 283 ILE A N 1
ATOM 2340 C CA . ILE A 1 283 ? -10.880 -12.936 64.991 1.00 76.12 283 ILE A CA 1
ATOM 2341 C C . ILE A 1 283 ? -10.657 -14.434 65.226 1.00 76.12 283 ILE A C 1
ATOM 2343 O O . ILE A 1 283 ? -10.807 -14.905 66.349 1.00 76.12 283 ILE A O 1
ATOM 2347 N N . SER A 1 284 ? -10.226 -15.183 64.206 1.00 70.75 284 SER A N 1
ATOM 2348 C CA . SER A 1 284 ? -9.939 -16.616 64.349 1.00 70.75 284 SER A CA 1
ATOM 2349 C C . SER A 1 284 ? -8.839 -16.901 65.373 1.00 70.75 284 SER A C 1
ATOM 2351 O O . SER A 1 284 ? -8.945 -17.887 66.098 1.00 70.75 284 SER A O 1
ATOM 2353 N N . ASN A 1 285 ? -7.802 -16.064 65.452 1.00 73.88 285 ASN A N 1
ATOM 2354 C CA . ASN A 1 285 ? -6.763 -16.193 66.473 1.00 73.88 285 ASN A CA 1
ATOM 2355 C C . ASN A 1 285 ? -7.261 -15.795 67.869 1.00 73.88 285 ASN A C 1
ATOM 2357 O O . ASN A 1 285 ? -6.848 -16.413 68.845 1.00 73.88 285 ASN A O 1
ATOM 2361 N N . ALA A 1 286 ? -8.142 -14.797 67.976 1.00 71.88 286 ALA A N 1
ATOM 2362 C CA . ALA A 1 286 ? -8.740 -14.393 69.246 1.00 71.88 286 ALA A CA 1
ATOM 2363 C C . ALA A 1 286 ? -9.670 -15.473 69.822 1.00 71.88 286 ALA A C 1
ATOM 2365 O O . ALA A 1 286 ? -9.655 -15.683 71.022 1.00 71.88 286 ALA A O 1
ATOM 2366 N N . MET A 1 287 ? -10.414 -16.195 68.976 1.00 70.50 287 MET A N 1
ATOM 2367 C CA . MET A 1 287 ? -11.293 -17.301 69.395 1.00 70.50 287 MET A CA 1
ATOM 2368 C C . MET A 1 287 ? -10.551 -18.605 69.736 1.00 70.50 287 MET A C 1
ATOM 2370 O O . MET A 1 287 ? -11.167 -19.545 70.226 1.00 70.50 287 MET A O 1
ATOM 2374 N N . LYS A 1 288 ? -9.250 -18.702 69.426 1.00 70.19 288 LYS A N 1
ATOM 2375 C CA . LYS A 1 288 ? -8.399 -19.845 69.803 1.00 70.19 288 LYS A CA 1
ATOM 2376 C C . LYS A 1 288 ? -7.735 -19.682 71.175 1.00 70.19 288 LYS A C 1
ATOM 2378 O O . LYS A 1 288 ? -7.131 -20.643 71.646 1.00 70.19 288 LYS A O 1
ATOM 2383 N N . LYS A 1 289 ? -7.782 -18.484 71.760 1.00 53.28 289 LYS A N 1
ATOM 2384 C CA . LYS A 1 289 ? -7.379 -18.216 73.145 1.00 53.28 289 LYS A CA 1
ATOM 2385 C C . LYS A 1 289 ? -8.590 -18.324 74.057 1.00 53.28 289 LYS A C 1
ATOM 2387 O O . LYS A 1 289 ? -8.369 -18.745 75.209 1.00 53.28 289 LYS A O 1
#

pLDDT: mean 78.28, std 17.0, range [30.12, 96.56]